Protein AF-A0A9E1MJH9-F1 (afdb_monomer_lite)

Radius of gyration: 20.28 Å; chains: 1; bounding box: 53×37×58 Å

Secondary structure (DSSP, 8-state):
-HHHHHHHTTS-HHHHHHHHHHHTT-GGG--EETTEE---S-HHHHHHHHHHHH-SBSSSSGGG-BHHHHHHHHHBBTTS-B-HHHHHHHHHHHHHHHHT-HHHHHT--TT-SS-HHHHHHHHHHHHHHHHHHHHHH-THHHHHHHHTTT--TT--HHHHHHH--GGGS-HHHHHS-HHHHTTT---BSSTTSSS----------

pLDDT: mean 73.94, std 17.76, range [23.08, 94.81]

Sequence (205 aa):
MFLIKRFVNSGNAEAVQCIREISTYSPKYLGVNIWGYMPAKNAELQEKFMEKLVGKYMGSNPKKGASYAWVLNHIQDSNGLIAPRSFLKCFAISAERMLENESELKNLEADRLLSLSSLQGALIRVSDGRVREISESYPWLETLKQMLNGLHLLTERQEVERRINIDQWTNEQKSASWRTALSNIRFFRVHWYTAIHVEWKGQCS

Foldseek 3Di:
DVVLQCQFPVPDPVSVVLLVVLCVVPVPAPDQDPVGGDDDPDPSSQLSVQCQAENQALDDDCVRPGRSVVLQLQQFWLVSHHDPVLSNQLSVQQLVVVVVPVPCVVPDDPSHNGYSVSSLVSSVVSQVVVLVVVCVVQVCSVVLLVLQAPPAAPDDPVVSVVSPDVVPDDPVNVPPPPVVVVVVDTHGPNVCRRPDDPNPPPPPD

Structure (mmCIF, N/CA/C/O backbone):
data_AF-A0A9E1MJH9-F1
#
_entry.id   AF-A0A9E1MJH9-F1
#
loop_
_atom_site.group_PDB
_atom_site.id
_atom_site.type_symbol
_atom_site.label_atom_id
_atom_site.label_alt_id
_atom_site.label_comp_id
_atom_site.label_asym_id
_atom_site.label_entity_id
_atom_site.label_seq_id
_atom_site.pdbx_PDB_ins_code
_atom_site.Cartn_x
_atom_site.Cartn_y
_atom_site.Cartn_z
_atom_site.occupancy
_atom_site.B_iso_or_equiv
_atom_site.auth_seq_id
_atom_site.auth_comp_id
_atom_site.auth_asym_id
_atom_site.auth_atom_id
_atom_site.pdbx_PDB_model_num
ATOM 1 N N . MET A 1 1 ? -4.345 0.210 -11.806 1.00 64.31 1 MET A N 1
ATOM 2 C CA . MET A 1 1 ? -4.600 1.025 -13.026 1.00 64.31 1 MET A CA 1
ATOM 3 C C . MET A 1 1 ? -3.874 2.382 -13.033 1.00 64.31 1 MET A C 1
ATOM 5 O O . MET A 1 1 ? -3.134 2.638 -13.973 1.00 64.31 1 MET A O 1
ATOM 9 N N . PHE A 1 2 ? -4.029 3.249 -12.017 1.00 79.38 2 PHE A N 1
ATOM 10 C CA . PHE A 1 2 ? -3.447 4.610 -12.035 1.00 79.38 2 PHE A CA 1
ATOM 11 C C . PHE A 1 2 ? -1.913 4.675 -12.010 1.00 79.38 2 PHE A C 1
ATOM 13 O O . PHE A 1 2 ? -1.343 5.529 -12.683 1.00 79.38 2 PHE A O 1
ATOM 20 N N . LEU A 1 3 ? -1.250 3.779 -11.273 1.00 85.94 3 LEU A N 1
ATOM 21 C CA . LEU A 1 3 ? 0.214 3.753 -11.205 1.00 85.94 3 LEU A CA 1
ATOM 22 C C . LEU A 1 3 ? 0.841 3.412 -12.557 1.00 85.94 3 LEU A C 1
ATOM 24 O O . LEU A 1 3 ? 1.673 4.173 -13.023 1.00 85.94 3 LEU A O 1
ATOM 28 N N . ILE A 1 4 ? 0.363 2.362 -13.233 1.00 85.19 4 ILE A N 1
ATOM 29 C CA . ILE A 1 4 ? 0.810 2.002 -14.592 1.00 85.19 4 ILE A CA 1
ATOM 30 C C . ILE A 1 4 ? 0.614 3.179 -15.551 1.00 85.19 4 ILE A C 1
ATOM 32 O O . ILE A 1 4 ? 1.533 3.542 -16.276 1.00 85.19 4 ILE A O 1
ATOM 36 N N . LYS A 1 5 ? -0.559 3.833 -15.514 1.00 83.31 5 LYS A N 1
ATOM 37 C CA . LYS A 1 5 ? -0.816 5.020 -16.342 1.00 83.31 5 LYS A CA 1
ATOM 38 C C . LYS A 1 5 ? 0.227 6.114 -16.092 1.00 83.31 5 LYS A C 1
ATOM 40 O O . LYS A 1 5 ? 0.724 6.690 -17.050 1.00 83.31 5 LYS A O 1
ATOM 45 N N . ARG A 1 6 ? 0.538 6.424 -14.830 1.00 86.25 6 ARG A N 1
ATOM 46 C CA . ARG A 1 6 ? 1.541 7.442 -14.476 1.00 86.25 6 ARG A CA 1
ATOM 47 C C . ARG A 1 6 ? 2.959 7.029 -14.852 1.00 86.25 6 ARG A C 1
ATOM 49 O O . ARG A 1 6 ? 3.716 7.869 -15.311 1.00 86.25 6 ARG A O 1
ATOM 56 N N . PHE A 1 7 ? 3.286 5.755 -14.673 1.00 86.38 7 PHE A N 1
ATOM 57 C CA . PHE A 1 7 ? 4.596 5.198 -14.969 1.00 86.38 7 PHE A CA 1
ATOM 58 C C . PHE A 1 7 ? 4.907 5.292 -16.466 1.00 86.38 7 PHE A C 1
ATOM 60 O O . PHE A 1 7 ? 5.918 5.869 -16.844 1.00 86.38 7 PHE A O 1
ATOM 67 N N . VAL A 1 8 ? 3.989 4.838 -17.326 1.00 83.00 8 VAL A N 1
ATOM 68 C CA . VAL A 1 8 ? 4.174 4.871 -18.789 1.00 83.00 8 VAL A CA 1
ATOM 69 C C . VAL A 1 8 ? 4.109 6.289 -19.352 1.00 83.00 8 VAL A C 1
ATOM 71 O O . VAL A 1 8 ? 4.866 6.630 -20.250 1.00 83.00 8 VAL A O 1
ATOM 74 N N . ASN A 1 9 ? 3.230 7.139 -18.814 1.00 84.38 9 ASN A N 1
ATOM 75 C CA . ASN A 1 9 ? 3.093 8.527 -19.269 1.00 84.38 9 ASN A CA 1
ATOM 76 C C . ASN A 1 9 ? 4.086 9.488 -18.594 1.00 84.38 9 ASN A C 1
ATOM 78 O O . ASN A 1 9 ? 3.880 10.697 -18.631 1.00 84.38 9 ASN A O 1
ATOM 82 N N . SER A 1 10 ? 5.143 8.974 -17.961 1.00 85.38 10 SER A N 1
ATOM 83 C CA . SER A 1 10 ? 6.197 9.792 -17.346 1.00 85.38 10 SER A CA 1
ATOM 84 C C . SER A 1 10 ? 7.130 10.454 -18.368 1.00 85.38 10 SER A C 1
ATOM 86 O O . SER A 1 10 ? 7.932 11.301 -17.993 1.00 85.38 10 SER A O 1
ATOM 88 N N . GLY A 1 11 ? 7.046 10.063 -19.645 1.00 80.44 11 GLY A N 1
ATOM 89 C CA . GLY A 1 11 ? 7.992 10.470 -20.688 1.00 80.44 11 GLY A CA 1
ATOM 90 C C . GLY A 1 11 ? 9.300 9.670 -20.678 1.00 80.44 11 GLY A C 1
ATOM 91 O O . GLY A 1 11 ? 10.160 9.908 -21.518 1.00 80.44 11 GLY A O 1
ATOM 92 N N . ASN A 1 12 ? 9.450 8.710 -19.761 1.00 85.06 12 ASN A N 1
ATOM 93 C CA . ASN A 1 12 ? 10.607 7.827 -19.684 1.00 85.06 12 ASN A CA 1
ATOM 94 C C . ASN A 1 12 ? 10.441 6.620 -20.635 1.00 85.06 12 ASN A C 1
ATOM 96 O O . ASN A 1 12 ? 9.438 5.900 -20.578 1.00 85.06 12 ASN A O 1
ATOM 100 N N . ALA A 1 13 ? 11.418 6.402 -21.520 1.00 81.69 13 ALA A N 1
ATOM 101 C CA . ALA A 1 13 ? 11.358 5.354 -22.540 1.00 81.69 13 ALA A CA 1
ATOM 102 C C . ALA A 1 13 ? 11.478 3.944 -21.933 1.00 81.69 13 ALA A C 1
ATOM 104 O O . ALA A 1 13 ? 10.799 3.015 -22.377 1.00 81.69 13 ALA A O 1
ATOM 105 N N . GLU A 1 14 ? 12.273 3.794 -20.875 1.00 84.38 14 GLU A N 1
ATOM 106 C CA . GLU A 1 14 ? 12.467 2.542 -20.144 1.00 84.38 14 GLU A CA 1
ATOM 107 C C . GLU A 1 14 ? 11.175 2.098 -19.441 1.00 84.38 14 GLU A C 1
ATOM 109 O O . GLU A 1 14 ? 10.852 0.911 -19.403 1.00 84.38 14 GLU A O 1
ATOM 114 N N . ALA A 1 15 ? 10.368 3.043 -18.958 1.00 82.69 15 ALA A N 1
ATOM 115 C CA . ALA A 1 15 ? 9.070 2.777 -18.351 1.00 82.69 15 ALA A CA 1
ATOM 116 C C . ALA A 1 15 ? 8.070 2.216 -19.373 1.00 82.69 15 ALA A C 1
ATOM 118 O O . ALA A 1 15 ? 7.314 1.287 -19.070 1.00 82.69 15 ALA A O 1
ATOM 119 N N . VAL A 1 16 ? 8.088 2.746 -20.602 1.00 80.06 16 VAL A N 1
ATOM 120 C CA . VAL A 1 16 ? 7.304 2.207 -21.722 1.00 80.06 16 VAL A CA 1
ATOM 121 C C . VAL A 1 16 ? 7.791 0.801 -22.075 1.00 80.06 16 VAL A C 1
ATOM 123 O O . VAL A 1 16 ? 6.967 -0.096 -22.254 1.00 80.06 16 VAL A O 1
ATOM 126 N N . GLN A 1 17 ? 9.107 0.595 -22.145 1.00 80.44 17 GLN A N 1
ATOM 127 C CA . GLN A 1 17 ? 9.707 -0.697 -22.474 1.00 80.44 17 GLN A CA 1
ATOM 128 C C . GLN A 1 17 ? 9.382 -1.775 -21.428 1.00 80.44 17 GLN A C 1
ATOM 130 O O . GLN A 1 17 ? 8.955 -2.867 -21.794 1.00 80.44 17 GLN A O 1
ATOM 135 N N . CYS A 1 18 ? 9.454 -1.444 -20.139 1.00 80.81 18 CYS A N 1
ATOM 136 C CA . CYS A 1 18 ? 9.065 -2.334 -19.044 1.00 80.81 18 CYS A CA 1
ATOM 137 C C . CYS A 1 18 ? 7.615 -2.830 -19.199 1.00 80.81 18 CYS A C 1
ATOM 139 O O . CYS A 1 18 ? 7.335 -4.026 -19.099 1.00 80.81 18 CYS A O 1
ATOM 141 N N . ILE A 1 19 ? 6.677 -1.932 -19.531 1.00 79.00 19 ILE A N 1
ATOM 142 C CA . ILE A 1 19 ? 5.289 -2.334 -19.797 1.00 79.00 19 ILE A CA 1
ATOM 143 C C . ILE A 1 19 ? 5.156 -3.121 -21.100 1.00 79.00 19 ILE A C 1
ATOM 145 O O . ILE A 1 19 ? 4.345 -4.046 -21.150 1.00 79.00 19 ILE A O 1
ATOM 149 N N . ARG A 1 20 ? 5.936 -2.817 -22.145 1.00 77.44 20 ARG A N 1
ATOM 150 C CA . ARG A 1 20 ? 5.960 -3.626 -23.376 1.00 77.44 20 ARG A CA 1
ATOM 151 C C . ARG A 1 20 ? 6.354 -5.065 -23.073 1.00 77.44 20 ARG A C 1
ATOM 153 O O . ARG A 1 20 ? 5.600 -5.956 -23.435 1.00 77.44 20 ARG A O 1
ATOM 160 N N . GLU A 1 21 ? 7.423 -5.280 -22.316 1.00 78.88 21 GLU A N 1
ATOM 161 C CA . GLU A 1 21 ? 7.879 -6.614 -21.910 1.00 78.88 21 GLU A CA 1
ATOM 162 C C . GLU A 1 21 ? 6.806 -7.387 -21.137 1.00 78.88 21 GLU A C 1
ATOM 164 O O . GLU A 1 21 ? 6.539 -8.551 -21.444 1.00 78.88 21 GLU A O 1
ATOM 169 N N . ILE A 1 22 ? 6.120 -6.727 -20.198 1.00 77.00 22 ILE A N 1
ATOM 170 C CA . ILE A 1 22 ? 4.994 -7.326 -19.468 1.00 77.00 22 ILE A CA 1
ATOM 171 C C . ILE A 1 22 ? 3.797 -7.595 -20.402 1.00 77.00 22 ILE A C 1
ATOM 173 O O . ILE A 1 22 ? 3.120 -8.613 -20.277 1.00 77.00 22 ILE A O 1
ATOM 177 N N . SER A 1 23 ? 3.514 -6.693 -21.343 1.00 67.38 23 SER A N 1
ATOM 178 C CA . SER A 1 23 ? 2.364 -6.782 -22.254 1.00 67.38 23 SER A CA 1
ATOM 179 C C . SER A 1 23 ? 2.578 -7.697 -23.459 1.00 67.38 23 SER A C 1
ATOM 181 O O . SER A 1 23 ? 1.596 -8.042 -24.113 1.00 67.38 23 SER A O 1
ATOM 183 N N . THR A 1 24 ? 3.798 -8.187 -23.710 1.00 61.94 24 THR A N 1
ATOM 184 C CA . THR A 1 24 ? 4.060 -9.282 -24.667 1.00 61.94 24 THR A CA 1
ATOM 185 C C . THR A 1 24 ? 3.215 -10.526 -24.355 1.00 61.94 24 THR A C 1
ATOM 187 O O . THR A 1 24 ? 2.866 -11.281 -25.256 1.00 61.94 24 THR A O 1
ATOM 190 N N . TYR A 1 25 ? 2.803 -10.693 -23.093 1.00 51.38 25 TYR A N 1
ATOM 191 C CA . TYR A 1 25 ? 1.892 -11.743 -22.629 1.00 51.38 25 TYR A CA 1
ATOM 192 C C . TYR A 1 25 ? 0.393 -11.419 -22.849 1.00 51.38 25 TYR A C 1
ATOM 194 O O . TYR A 1 25 ? -0.457 -12.287 -22.677 1.00 51.38 25 TYR A O 1
ATOM 202 N N . SER A 1 26 ? 0.036 -10.188 -23.244 1.00 48.88 26 SER A N 1
ATOM 203 C CA . SER A 1 26 ? -1.348 -9.744 -23.490 1.00 48.88 26 SER A CA 1
ATOM 204 C C . SER A 1 26 ? -1.419 -8.627 -24.561 1.00 48.88 26 SER A C 1
ATOM 206 O O . SER A 1 26 ? -1.605 -7.449 -24.237 1.00 48.88 26 SER A O 1
ATOM 208 N N . PRO A 1 27 ? -1.309 -8.966 -25.862 1.00 49.16 27 PRO A N 1
ATOM 209 C CA . PRO A 1 27 ? -1.148 -8.010 -26.973 1.00 49.16 27 PRO A CA 1
ATOM 210 C C . PRO A 1 27 ? -2.354 -7.090 -27.264 1.00 49.16 27 PRO A C 1
ATOM 212 O O . PRO A 1 27 ? -2.304 -6.275 -28.182 1.00 49.16 27 PRO A O 1
ATOM 215 N N . LYS A 1 28 ? -3.446 -7.164 -26.493 1.00 51.72 28 LYS A N 1
ATOM 216 C CA . LYS A 1 28 ? -4.703 -6.434 -26.762 1.00 51.72 28 LYS A CA 1
ATOM 217 C C . LYS A 1 28 ? -4.704 -4.944 -26.377 1.00 51.72 28 LYS A C 1
ATOM 219 O O . LYS A 1 28 ? -5.727 -4.292 -26.561 1.00 51.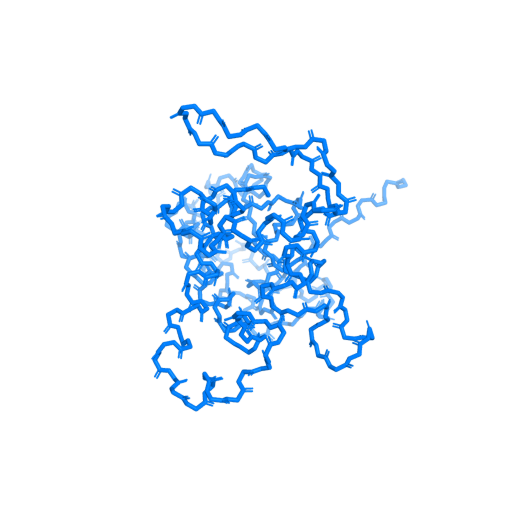72 28 LYS A O 1
ATOM 224 N N . TYR A 1 29 ? -3.617 -4.386 -25.834 1.00 53.78 29 TYR A N 1
ATOM 225 C CA . TYR A 1 29 ? -3.695 -3.109 -25.096 1.00 53.78 29 TYR A CA 1
ATOM 226 C C . TYR A 1 29 ? -2.602 -2.079 -25.419 1.00 53.78 29 TYR A C 1
ATOM 228 O O . TYR A 1 29 ? -2.302 -1.207 -24.605 1.00 53.78 29 TYR A O 1
ATOM 236 N N . LEU A 1 30 ? -2.026 -2.146 -26.618 1.00 54.50 30 LEU A N 1
ATOM 237 C CA . LEU A 1 30 ? -0.972 -1.245 -27.095 1.00 54.50 30 LEU A CA 1
ATOM 238 C C . LEU A 1 30 ? -1.525 -0.180 -28.057 1.00 54.50 30 LEU A C 1
ATOM 240 O O . LEU A 1 30 ? -1.122 -0.076 -29.207 1.00 54.50 30 LEU A O 1
ATOM 244 N N . GLY A 1 31 ? -2.468 0.628 -27.572 1.00 55.88 31 GLY A N 1
ATOM 245 C CA . GLY A 1 31 ? -2.882 1.860 -28.244 1.00 55.88 31 GLY A CA 1
ATOM 246 C C . GLY A 1 31 ? -2.236 3.060 -27.566 1.00 55.88 31 GLY A C 1
ATOM 247 O O . GLY A 1 31 ? -2.842 3.649 -26.675 1.00 55.88 31 GLY A O 1
ATOM 248 N N . VAL A 1 32 ? -1.002 3.409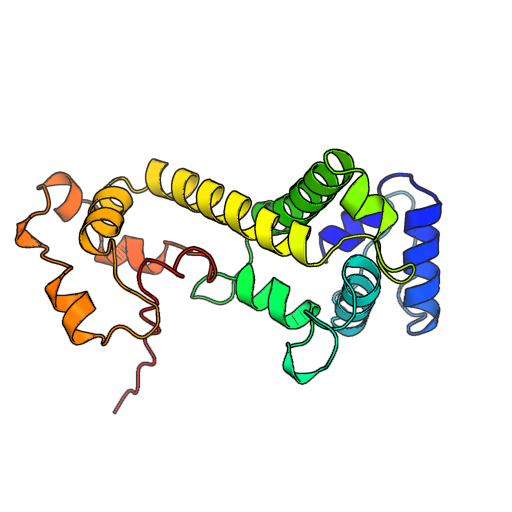 -27.939 1.00 58.88 32 VAL A N 1
ATOM 249 C CA . VAL A 1 32 ? -0.459 4.734 -27.607 1.00 58.88 32 VAL A CA 1
ATOM 250 C C . VAL A 1 32 ? -1.128 5.705 -28.570 1.00 58.88 32 VAL A C 1
ATOM 252 O O . VAL A 1 32 ? -0.871 5.652 -29.770 1.00 58.88 32 VAL A O 1
ATOM 255 N N . ASN A 1 33 ? -2.044 6.532 -28.074 1.00 64.31 33 ASN A N 1
ATOM 256 C CA . ASN A 1 33 ? -2.606 7.619 -28.871 1.00 64.31 33 ASN A CA 1
ATOM 257 C C . ASN A 1 33 ? -1.858 8.925 -28.557 1.00 64.31 33 ASN A C 1
ATOM 259 O O . ASN A 1 33 ? -0.967 8.952 -27.707 1.00 64.31 33 ASN A O 1
ATOM 263 N N . ILE A 1 34 ? -2.232 10.020 -29.221 1.00 67.25 34 ILE A N 1
ATOM 264 C CA . ILE A 1 34 ? -1.621 11.344 -29.001 1.00 67.25 34 ILE A CA 1
ATOM 265 C C . ILE A 1 34 ? -1.724 11.841 -27.543 1.00 67.25 34 ILE A C 1
ATOM 267 O O . ILE A 1 34 ? -0.986 12.733 -27.146 1.00 67.25 34 ILE A O 1
ATOM 271 N N . TRP A 1 35 ? -2.618 11.256 -26.737 1.00 67.38 35 TRP A N 1
ATOM 272 C CA . TRP A 1 35 ? -2.842 11.571 -25.323 1.00 67.38 35 TRP A CA 1
ATOM 273 C C . TRP A 1 35 ? -2.119 10.610 -24.362 1.00 67.38 35 TRP A C 1
ATOM 275 O O . TRP A 1 35 ? -2.284 10.716 -23.143 1.00 67.38 35 TRP A O 1
ATOM 285 N N . GLY A 1 36 ? -1.326 9.674 -24.892 1.00 68.81 36 GLY A N 1
ATOM 286 C CA . GLY A 1 36 ? -0.518 8.724 -24.133 1.00 68.81 36 GLY A CA 1
ATOM 287 C C . GLY A 1 36 ? -1.132 7.327 -23.997 1.00 68.81 36 GLY A C 1
ATOM 288 O O . GLY A 1 36 ? -2.014 6.906 -24.746 1.00 68.81 36 GLY A O 1
ATOM 289 N N . TYR A 1 37 ? -0.620 6.570 -23.029 1.00 72.94 37 TYR A N 1
ATOM 290 C CA . TYR A 1 37 ? -1.023 5.198 -22.740 1.00 72.94 37 TYR A CA 1
ATOM 291 C C . TYR A 1 37 ? -2.249 5.144 -21.820 1.00 72.94 37 TYR A C 1
ATOM 293 O O . TYR A 1 37 ? -2.253 5.713 -20.717 1.00 72.94 37 TYR A O 1
ATOM 301 N N . MET A 1 38 ? -3.273 4.397 -22.240 1.00 71.12 38 MET A N 1
ATOM 302 C CA . MET A 1 38 ? -4.435 4.058 -21.418 1.00 71.12 38 MET A CA 1
ATOM 303 C C . MET A 1 38 ? -4.407 2.571 -21.032 1.00 71.12 38 MET A C 1
ATOM 305 O O . MET A 1 38 ? -4.714 1.725 -21.870 1.00 71.12 38 MET A O 1
ATOM 309 N N . PRO A 1 39 ? -4.083 2.223 -19.771 1.00 66.69 39 PRO A N 1
ATOM 310 C CA . PRO A 1 39 ? -4.148 0.834 -19.332 1.00 66.69 39 PRO A CA 1
ATOM 311 C C . PRO A 1 39 ? -5.600 0.354 -19.300 1.00 66.69 39 PRO A C 1
ATOM 313 O O . PRO A 1 39 ? -6.455 0.992 -18.679 1.00 66.69 39 PRO A O 1
ATOM 316 N N . ALA A 1 40 ? -5.867 -0.809 -19.891 1.00 66.00 40 ALA A N 1
ATOM 317 C CA . ALA A 1 40 ? -7.121 -1.517 -19.666 1.00 66.00 40 ALA A CA 1
ATOM 318 C C . ALA A 1 40 ? -7.238 -1.987 -18.206 1.00 66.00 40 ALA A C 1
ATOM 320 O O . ALA A 1 40 ? -6.240 -2.200 -17.506 1.00 66.00 40 ALA A O 1
ATOM 321 N N . LYS A 1 41 ? -8.475 -2.189 -17.738 1.00 70.69 41 LYS A N 1
ATOM 322 C CA . LYS A 1 41 ? -8.748 -2.856 -16.457 1.00 70.69 41 LYS A CA 1
ATOM 323 C C . LYS A 1 41 ? -8.431 -4.350 -16.582 1.00 70.69 41 LYS A C 1
ATOM 325 O O . LYS A 1 41 ? -9.325 -5.166 -16.752 1.00 70.69 41 LYS A O 1
ATOM 330 N N . ASN A 1 42 ? -7.149 -4.690 -16.509 1.00 77.44 42 ASN A N 1
ATOM 331 C CA . ASN A 1 42 ? -6.659 -6.062 -16.512 1.00 77.44 42 ASN A CA 1
ATOM 332 C C . ASN A 1 42 ? -5.919 -6.331 -15.191 1.00 77.44 42 ASN A C 1
ATOM 334 O O . ASN A 1 42 ? -4.979 -5.606 -14.860 1.00 77.44 42 ASN A O 1
ATOM 338 N N . ALA A 1 43 ? -6.383 -7.317 -14.421 1.00 81.62 43 ALA A N 1
ATOM 339 C CA . ALA A 1 43 ? -5.784 -7.695 -13.142 1.00 81.62 43 ALA A CA 1
ATOM 340 C C . ALA A 1 43 ? -4.422 -8.382 -13.326 1.00 81.62 43 ALA A C 1
ATOM 342 O O . ALA A 1 43 ? -3.481 -8.041 -12.620 1.00 81.62 43 ALA A O 1
ATOM 343 N N . GLU A 1 44 ? -4.282 -9.244 -14.334 1.00 83.75 44 GLU A N 1
ATOM 344 C CA . GLU A 1 44 ? -3.035 -9.952 -14.643 1.00 83.75 44 GLU A CA 1
ATOM 345 C C . GLU A 1 44 ? -1.907 -8.974 -14.994 1.00 83.75 44 GLU A C 1
ATOM 347 O O . GLU A 1 44 ? -0.812 -9.051 -14.443 1.00 83.75 44 GLU A O 1
ATOM 352 N N . LEU A 1 45 ? -2.195 -7.971 -15.834 1.00 82.50 45 LEU A N 1
ATOM 353 C CA . LEU A 1 45 ? -1.236 -6.905 -16.152 1.00 82.50 45 LEU A CA 1
ATOM 354 C C . LEU A 1 45 ? -0.800 -6.141 -14.892 1.00 82.50 45 LEU A C 1
ATOM 356 O O . LEU A 1 45 ? 0.362 -5.763 -14.760 1.00 82.50 45 LEU A O 1
ATOM 360 N N . GLN A 1 46 ? -1.732 -5.887 -13.971 1.00 86.06 46 GLN A N 1
ATOM 361 C CA . GLN A 1 46 ? -1.437 -5.178 -12.726 1.00 86.06 46 GLN A CA 1
ATOM 362 C C . GLN A 1 46 ? -0.598 -6.015 -11.771 1.00 86.06 46 GLN A C 1
ATOM 364 O O . GLN A 1 46 ? 0.314 -5.474 -11.150 1.00 86.06 46 GLN A O 1
ATOM 369 N N . GLU A 1 47 ? -0.892 -7.306 -11.676 1.00 88.75 47 GLU A N 1
ATOM 370 C CA . GLU A 1 47 ? -0.123 -8.250 -10.882 1.00 88.75 47 GLU A CA 1
ATOM 371 C C . GLU A 1 47 ? 1.297 -8.369 -11.431 1.00 88.75 47 GLU A C 1
ATOM 373 O O . GLU A 1 47 ? 2.239 -8.110 -10.691 1.00 88.75 47 GLU A O 1
ATOM 378 N N . LYS A 1 48 ? 1.466 -8.608 -12.738 1.00 88.31 48 LYS A N 1
ATOM 379 C CA . LYS A 1 48 ? 2.787 -8.685 -13.383 1.00 88.31 48 LYS A CA 1
ATOM 380 C C . LYS A 1 48 ? 3.595 -7.403 -13.277 1.00 88.31 48 LYS A C 1
ATOM 382 O O . LYS A 1 48 ? 4.797 -7.451 -13.026 1.00 88.31 48 LYS A O 1
ATOM 387 N N . PHE A 1 49 ? 2.942 -6.255 -13.422 1.00 88.81 49 PHE A N 1
ATOM 388 C CA . PHE A 1 49 ? 3.591 -4.978 -13.158 1.00 88.81 49 PHE A CA 1
ATOM 389 C C . PHE A 1 49 ? 4.071 -4.880 -11.709 1.00 88.81 49 PHE A C 1
ATOM 391 O O . PHE A 1 49 ? 5.185 -4.428 -11.465 1.00 88.81 49 PHE A O 1
ATOM 398 N N . MET A 1 50 ? 3.267 -5.337 -10.748 1.00 89.88 50 MET A N 1
ATOM 399 C CA . MET A 1 50 ? 3.659 -5.327 -9.344 1.00 89.88 50 MET A CA 1
ATOM 400 C C . MET A 1 50 ? 4.788 -6.323 -9.050 1.00 89.88 50 MET A C 1
ATOM 402 O O . MET A 1 50 ? 5.708 -5.974 -8.318 1.00 89.88 50 MET A O 1
ATOM 406 N N . GLU A 1 51 ? 4.785 -7.506 -9.676 1.00 90.69 51 GLU A N 1
ATOM 407 C CA . GLU A 1 51 ? 5.895 -8.467 -9.598 1.00 90.69 51 GLU A CA 1
ATOM 408 C C . GLU A 1 51 ? 7.212 -7.825 -10.061 1.00 90.69 51 GLU A C 1
ATOM 410 O O . GLU A 1 51 ? 8.221 -7.957 -9.378 1.00 90.69 51 GLU A O 1
ATOM 415 N N . LYS A 1 52 ? 7.202 -7.075 -11.171 1.00 89.12 52 LYS A N 1
ATOM 416 C CA . LYS A 1 52 ? 8.381 -6.339 -11.663 1.00 89.12 52 LYS A CA 1
ATOM 417 C C . LYS A 1 52 ? 8.766 -5.145 -10.795 1.00 89.12 52 LYS A C 1
ATOM 419 O O . LYS A 1 52 ? 9.926 -4.751 -10.765 1.00 89.12 52 LYS A O 1
ATOM 424 N N . LEU A 1 53 ? 7.803 -4.534 -10.114 1.00 91.00 53 LEU A N 1
ATOM 425 C CA . LEU A 1 53 ? 8.064 -3.351 -9.306 1.00 91.00 53 LEU A CA 1
ATOM 426 C C . LEU A 1 53 ? 8.694 -3.716 -7.959 1.00 91.00 53 LEU A C 1
ATOM 428 O O . LEU A 1 53 ? 9.648 -3.064 -7.557 1.00 91.00 53 LEU A O 1
ATOM 432 N N . VAL A 1 54 ? 8.171 -4.735 -7.270 1.00 91.31 54 VAL A N 1
ATOM 433 C CA . VAL A 1 54 ? 8.521 -5.040 -5.865 1.00 91.31 54 VAL A CA 1
ATOM 434 C C . VAL A 1 54 ? 8.901 -6.508 -5.621 1.00 91.31 54 VAL A C 1
ATOM 436 O O . VAL A 1 54 ? 9.247 -6.883 -4.500 1.00 91.31 54 VAL A O 1
ATOM 439 N N . GLY A 1 55 ? 8.854 -7.353 -6.652 1.00 91.50 55 GLY A N 1
ATOM 440 C CA . GLY A 1 55 ? 9.010 -8.803 -6.552 1.00 91.50 55 GLY A CA 1
ATOM 441 C C . GLY A 1 55 ? 7.676 -9.533 -6.386 1.00 91.50 55 GLY A C 1
ATOM 442 O O . GLY A 1 55 ? 6.655 -8.950 -6.016 1.00 91.50 55 GLY A O 1
ATOM 443 N N . LYS A 1 56 ? 7.671 -10.844 -6.654 1.00 91.12 56 LYS A N 1
ATOM 444 C CA . LYS A 1 56 ? 6.447 -11.666 -6.673 1.00 91.12 56 LYS A CA 1
ATOM 445 C C . LYS A 1 56 ? 5.821 -11.902 -5.299 1.00 91.12 56 LYS A C 1
ATOM 447 O O . LYS A 1 56 ? 4.596 -11.937 -5.165 1.00 91.12 56 LYS A O 1
ATOM 452 N N . TYR A 1 57 ? 6.657 -12.068 -4.286 1.00 91.75 57 TYR A N 1
ATOM 453 C CA . TYR A 1 57 ? 6.232 -12.370 -2.925 1.00 91.75 57 TYR A CA 1
ATOM 454 C C . TYR A 1 57 ? 6.828 -11.359 -1.953 1.00 91.75 57 TYR A C 1
ATOM 456 O O . TYR A 1 57 ? 7.906 -10.823 -2.201 1.00 91.75 57 TYR A O 1
ATOM 464 N N . MET A 1 58 ? 6.178 -11.167 -0.804 1.00 87.31 58 MET A N 1
ATOM 465 C CA . MET A 1 58 ? 6.665 -10.308 0.288 1.00 87.31 58 MET A CA 1
ATOM 466 C C . MET A 1 58 ? 7.826 -10.942 1.082 1.00 87.31 58 MET A C 1
ATOM 468 O O . MET A 1 58 ? 7.955 -10.764 2.292 1.00 87.31 58 MET A O 1
ATOM 472 N N . GLY A 1 59 ? 8.654 -11.737 0.411 1.00 84.56 59 GLY A N 1
ATOM 473 C CA . GLY A 1 59 ? 9.797 -12.451 0.957 1.00 84.56 59 GLY A CA 1
ATOM 474 C C . GLY A 1 59 ? 10.216 -13.583 0.024 1.00 84.56 59 GLY A C 1
ATOM 475 O O . GLY A 1 59 ? 9.772 -13.668 -1.116 1.00 84.56 59 GLY A O 1
ATOM 476 N N . SER A 1 60 ? 11.040 -14.498 0.522 1.00 82.75 60 SER A N 1
ATOM 477 C CA . SER A 1 60 ? 11.694 -15.509 -0.318 1.00 82.75 60 SER A CA 1
ATOM 478 C C . SER A 1 60 ? 10.770 -16.607 -0.864 1.00 82.75 60 SER A C 1
ATOM 480 O O . SER A 1 60 ? 11.224 -17.445 -1.636 1.00 82.75 60 SER A O 1
ATOM 482 N N . ASN A 1 61 ? 9.502 -16.691 -0.433 1.00 84.75 61 ASN A N 1
ATOM 483 C CA . ASN A 1 61 ? 8.619 -17.792 -0.827 1.00 84.75 61 ASN A CA 1
ATOM 484 C C . ASN A 1 61 ? 7.122 -17.412 -0.866 1.00 84.75 61 ASN A C 1
ATOM 486 O O . ASN A 1 61 ? 6.714 -16.427 -0.242 1.00 84.75 61 ASN A O 1
ATOM 490 N N . PRO A 1 62 ? 6.273 -18.236 -1.520 1.00 85.50 62 PRO A N 1
ATOM 491 C CA . PRO A 1 62 ? 4.837 -17.975 -1.639 1.00 85.50 62 PRO A CA 1
ATOM 492 C C . PRO A 1 62 ? 4.082 -17.887 -0.308 1.00 85.50 62 PRO A C 1
ATOM 494 O O . PRO A 1 62 ? 3.055 -17.216 -0.231 1.00 85.50 62 PRO A O 1
ATOM 497 N N . LYS A 1 63 ? 4.589 -18.520 0.761 1.00 85.38 63 LYS A N 1
ATOM 498 C CA . LYS A 1 63 ? 3.951 -18.498 2.090 1.00 85.38 63 LYS A CA 1
ATOM 499 C C . LYS A 1 63 ? 3.989 -17.108 2.732 1.00 85.38 63 LYS A C 1
ATOM 501 O O . LYS A 1 63 ? 3.241 -16.860 3.670 1.00 85.38 63 LYS A O 1
ATOM 506 N N . 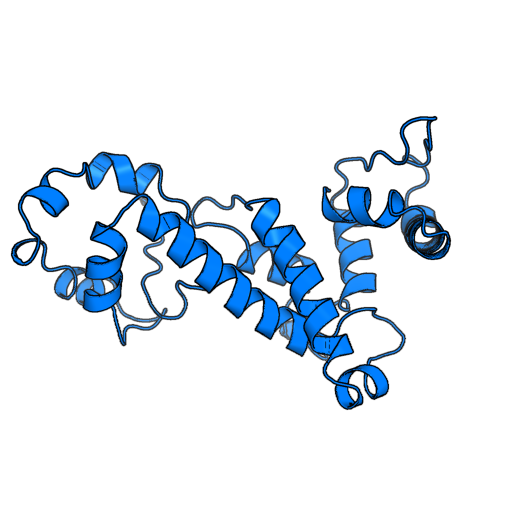LYS A 1 64 ? 4.841 -16.201 2.239 1.00 81.88 64 LYS A N 1
ATOM 507 C CA . LYS A 1 64 ? 4.895 -14.797 2.677 1.00 81.88 64 LYS A CA 1
ATOM 508 C C . LYS A 1 64 ? 3.816 -13.917 2.032 1.00 81.88 64 LYS A C 1
ATOM 510 O O . LYS A 1 64 ? 3.673 -12.765 2.423 1.00 81.88 64 LYS A O 1
ATOM 515 N N . GLY A 1 65 ? 3.030 -14.466 1.104 1.00 86.31 65 GLY A N 1
ATOM 516 C CA . GLY A 1 65 ? 1.959 -13.760 0.408 1.00 86.31 65 GLY A CA 1
ATOM 517 C C . GLY A 1 65 ? 2.436 -13.092 -0.879 1.00 86.31 65 GLY A C 1
ATOM 518 O O . GLY A 1 65 ? 3.565 -12.606 -0.970 1.00 86.31 65 GLY A O 1
ATOM 519 N N . ALA A 1 66 ? 1.565 -13.087 -1.889 1.00 90.50 66 ALA A N 1
ATOM 520 C CA . ALA A 1 66 ? 1.813 -12.412 -3.159 1.00 90.50 66 ALA A CA 1
ATOM 521 C C . ALA A 1 66 ? 1.848 -10.893 -2.957 1.00 90.50 66 ALA A C 1
ATOM 523 O O . ALA A 1 66 ? 0.938 -10.335 -2.339 1.00 90.50 66 ALA A O 1
ATOM 524 N N . SER A 1 67 ? 2.863 -10.223 -3.501 1.00 90.00 67 SER A N 1
ATOM 525 C CA . SER A 1 67 ? 3.076 -8.786 -3.287 1.00 90.00 67 SER A CA 1
ATOM 526 C C . SER A 1 67 ? 1.899 -7.951 -3.777 1.00 90.00 67 SER A C 1
ATOM 528 O O . SER A 1 67 ? 1.480 -7.022 -3.095 1.00 90.00 67 SER A O 1
ATOM 530 N N . TYR A 1 68 ? 1.303 -8.317 -4.917 1.00 89.69 68 TYR A N 1
ATOM 531 C CA . TYR A 1 68 ? 0.118 -7.637 -5.443 1.00 89.69 68 TYR A CA 1
ATOM 532 C C . TYR A 1 68 ? -1.043 -7.656 -4.442 1.00 89.69 68 TYR A C 1
ATOM 534 O O . TYR A 1 68 ? -1.533 -6.601 -4.038 1.00 89.69 68 TYR A O 1
ATOM 542 N N . ALA A 1 69 ? -1.433 -8.846 -3.981 1.00 88.62 69 ALA A N 1
ATOM 543 C CA . ALA A 1 69 ? -2.499 -8.995 -2.997 1.00 88.62 69 ALA A CA 1
ATOM 544 C C . ALA A 1 69 ? -2.134 -8.336 -1.661 1.00 88.62 69 ALA A C 1
ATOM 546 O O . ALA A 1 69 ? -2.985 -7.701 -1.044 1.00 88.62 69 ALA A O 1
ATOM 547 N N . TRP A 1 70 ? -0.879 -8.454 -1.218 1.00 88.56 70 TRP A N 1
ATOM 548 C CA . TRP A 1 70 ? -0.412 -7.829 0.014 1.00 88.56 70 TRP A CA 1
ATOM 549 C C . TRP A 1 70 ? -0.588 -6.313 -0.049 1.00 88.56 70 TRP A C 1
ATOM 551 O O . TRP A 1 70 ? -1.321 -5.780 0.777 1.00 88.56 70 TRP A O 1
ATOM 561 N N . VAL A 1 71 ? -0.040 -5.636 -1.064 1.00 86.06 71 VAL A N 1
ATOM 562 C CA . VAL A 1 71 ? -0.124 -4.172 -1.200 1.00 86.06 71 VAL A CA 1
ATOM 563 C C . VAL A 1 71 ? -1.576 -3.699 -1.227 1.00 86.06 71 VAL A C 1
ATOM 565 O O . VAL A 1 71 ? -1.921 -2.750 -0.526 1.00 86.06 71 VAL A O 1
ATOM 568 N N . LEU A 1 72 ? -2.445 -4.360 -1.997 1.00 86.12 72 LEU A N 1
ATOM 569 C CA . LEU A 1 72 ? -3.860 -3.987 -2.059 1.00 86.12 72 LEU A CA 1
ATOM 570 C C . LEU A 1 72 ? -4.556 -4.179 -0.714 1.00 86.12 72 LEU A C 1
ATOM 572 O O . LEU A 1 72 ? -5.206 -3.258 -0.235 1.00 86.12 72 LEU A O 1
ATOM 576 N N . ASN A 1 73 ? -4.355 -5.329 -0.066 1.00 84.62 73 ASN A N 1
ATOM 577 C CA . ASN A 1 73 ? -4.921 -5.601 1.253 1.00 84.62 73 ASN A CA 1
ATOM 578 C C . ASN A 1 73 ? -4.452 -4.599 2.303 1.00 84.62 73 ASN A C 1
ATOM 580 O O . ASN A 1 73 ? -5.160 -4.360 3.270 1.00 84.62 73 ASN A O 1
ATOM 584 N N . HIS A 1 74 ? -3.268 -4.035 2.113 1.00 80.50 74 HIS A N 1
ATOM 585 C CA . HIS A 1 74 ? -2.628 -3.141 3.054 1.00 80.50 74 HIS A CA 1
ATOM 586 C C . HIS A 1 74 ? -3.010 -1.661 2.799 1.00 80.50 74 HIS A C 1
ATOM 588 O O . HIS A 1 74 ? -3.114 -0.844 3.713 1.00 80.50 74 HIS A O 1
ATOM 594 N N . ILE A 1 75 ? -3.315 -1.300 1.555 1.00 80.50 75 ILE A N 1
ATOM 595 C CA . ILE A 1 75 ? -3.742 0.056 1.179 1.00 80.50 75 ILE A CA 1
ATOM 596 C C . ILE A 1 75 ? -5.270 0.147 1.021 1.00 80.50 75 ILE A C 1
ATOM 598 O O . ILE A 1 75 ? -5.806 1.222 0.806 1.00 80.50 75 ILE A O 1
ATOM 602 N N . GLN A 1 76 ? -6.044 -0.923 1.104 1.00 81.12 76 GLN A N 1
ATOM 603 C CA . GLN A 1 76 ? -7.500 -0.772 1.070 1.00 81.12 76 GLN A CA 1
ATOM 604 C C . GLN A 1 76 ? -8.048 -0.329 2.421 1.00 81.12 76 GLN A C 1
ATOM 606 O O . GLN A 1 76 ? -7.436 -0.579 3.463 1.00 81.12 76 GLN A O 1
ATOM 611 N N . ASP A 1 77 ? -9.201 0.325 2.392 1.00 76.12 77 ASP A N 1
ATOM 612 C CA . ASP A 1 77 ? -9.954 0.624 3.589 1.00 76.12 77 ASP A CA 1
ATOM 613 C C . ASP A 1 77 ? -10.790 -0.571 4.085 1.00 76.12 77 ASP A C 1
ATOM 615 O O . ASP A 1 77 ? -10.796 -1.640 3.469 1.00 76.12 77 ASP A O 1
ATOM 619 N N . SER A 1 78 ? -11.509 -0.404 5.197 1.00 71.25 78 SER A N 1
ATOM 620 C CA . SER A 1 78 ? -12.431 -1.416 5.738 1.00 71.25 78 SER A CA 1
ATOM 621 C C . SER A 1 78 ? -13.546 -1.836 4.768 1.00 71.25 78 SER A C 1
ATOM 623 O O . SER A 1 78 ? -14.102 -2.919 4.923 1.00 71.25 78 SER A O 1
ATOM 625 N N . ASN A 1 79 ? -13.844 -1.026 3.747 1.00 70.38 79 ASN A N 1
ATOM 626 C CA . ASN A 1 79 ? -14.801 -1.331 2.683 1.00 70.38 79 ASN A CA 1
ATOM 627 C C . ASN A 1 79 ? -14.120 -1.897 1.421 1.00 70.38 79 ASN A C 1
ATOM 629 O O . ASN A 1 79 ? -14.767 -2.047 0.383 1.00 70.38 79 ASN A O 1
ATOM 633 N N . GLY A 1 80 ? -12.815 -2.181 1.471 1.00 75.50 80 GLY A N 1
ATOM 634 C CA . GLY A 1 80 ? -12.043 -2.664 0.326 1.00 75.50 80 GLY A CA 1
ATOM 635 C C . GLY A 1 80 ? -11.732 -1.586 -0.720 1.00 75.50 80 GLY A C 1
ATOM 636 O O . GLY A 1 80 ? -11.311 -1.911 -1.831 1.00 75.50 80 GLY A O 1
ATOM 637 N N . LEU A 1 81 ? -11.927 -0.300 -0.409 1.00 78.62 81 LEU A N 1
ATOM 638 C CA . LEU A 1 81 ? -11.649 0.798 -1.332 1.00 78.62 81 LEU A CA 1
ATOM 639 C C . LEU A 1 81 ? -10.240 1.347 -1.132 1.00 78.62 81 LEU A C 1
ATOM 641 O O . LEU A 1 81 ? -9.766 1.546 -0.021 1.00 78.62 81 LEU A O 1
ATOM 645 N N . ILE A 1 82 ? -9.574 1.670 -2.235 1.00 80.44 82 ILE A N 1
ATOM 646 C CA . ILE A 1 82 ? -8.221 2.226 -2.220 1.00 80.44 82 ILE A CA 1
ATOM 647 C C . ILE A 1 82 ? -8.278 3.700 -2.596 1.00 80.44 82 ILE A C 1
ATOM 649 O O . ILE A 1 82 ? -8.718 4.050 -3.694 1.00 80.44 82 ILE A O 1
ATOM 653 N N . ALA A 1 83 ? -7.769 4.573 -1.723 1.00 82.06 83 ALA A N 1
ATOM 654 C CA . ALA A 1 83 ? -7.596 5.980 -2.067 1.00 82.06 83 ALA A CA 1
ATOM 655 C C . ALA A 1 83 ? -6.438 6.130 -3.080 1.00 82.06 83 ALA A C 1
ATOM 657 O O . ALA A 1 83 ? -5.290 5.813 -2.745 1.00 82.06 83 ALA A O 1
ATOM 658 N N . PRO A 1 84 ? -6.678 6.656 -4.302 1.00 84.44 84 PRO A N 1
ATOM 659 C CA . PRO A 1 84 ? -5.647 6.715 -5.342 1.00 84.44 84 PRO A CA 1
ATOM 660 C C . PRO A 1 84 ? -4.397 7.503 -4.932 1.00 84.44 84 PRO A C 1
ATOM 662 O O . PRO A 1 84 ? -3.283 7.125 -5.292 1.00 84.44 84 PRO A O 1
ATOM 665 N N . ARG A 1 85 ? -4.574 8.583 -4.156 1.00 84.25 85 ARG A N 1
ATOM 666 C CA . ARG A 1 85 ? -3.474 9.427 -3.668 1.00 84.25 85 ARG A CA 1
ATOM 667 C C . ARG A 1 85 ? -2.540 8.645 -2.750 1.00 84.25 85 ARG A C 1
ATOM 669 O O . ARG A 1 85 ? -1.336 8.655 -2.976 1.00 84.25 85 ARG A O 1
ATOM 676 N N . SER A 1 86 ? -3.086 7.944 -1.761 1.00 85.31 86 SER A N 1
ATOM 677 C CA . SER A 1 86 ? -2.304 7.141 -0.818 1.00 85.31 86 SER A CA 1
ATOM 678 C C . SER A 1 86 ? -1.596 5.983 -1.506 1.00 85.31 86 SER A C 1
ATOM 680 O O . SER A 1 86 ? -0.415 5.762 -1.255 1.00 85.31 86 SER A O 1
ATOM 682 N N . PHE A 1 87 ? -2.276 5.314 -2.442 1.00 87.69 87 PHE A N 1
ATOM 683 C CA . PHE A 1 87 ? -1.664 4.259 -3.245 1.00 87.69 87 PHE A CA 1
ATOM 684 C C . PHE A 1 87 ? -0.417 4.759 -3.977 1.00 87.69 87 PHE A C 1
ATOM 686 O O . PHE A 1 87 ? 0.655 4.192 -3.816 1.00 87.69 87 PHE A O 1
ATOM 693 N N . LEU A 1 88 ? -0.523 5.865 -4.720 1.00 90.94 88 LEU A N 1
ATOM 694 C CA . LEU A 1 88 ? 0.617 6.442 -5.440 1.00 90.94 88 LEU A CA 1
ATOM 695 C C . LEU A 1 88 ? 1.716 6.949 -4.497 1.00 90.94 88 LEU A C 1
ATOM 697 O O . LEU A 1 88 ? 2.897 6.750 -4.772 1.00 90.94 88 LEU A O 1
ATOM 701 N N . LYS A 1 89 ? 1.330 7.584 -3.385 1.00 90.81 89 LYS A N 1
ATOM 702 C CA . LYS A 1 89 ? 2.263 8.117 -2.386 1.00 90.81 89 LYS A CA 1
ATOM 703 C C . LYS A 1 89 ? 3.103 7.010 -1.742 1.00 90.81 89 LYS A C 1
ATOM 705 O O . LYS A 1 89 ? 4.252 7.261 -1.410 1.00 90.81 89 LYS A O 1
ATOM 710 N N . CYS A 1 90 ? 2.567 5.794 -1.616 1.00 91.94 90 CYS A N 1
ATOM 711 C CA . CYS A 1 90 ? 3.295 4.651 -1.064 1.00 91.94 90 CYS A CA 1
ATOM 712 C C . CYS A 1 90 ? 4.516 4.297 -1.922 1.00 91.94 90 CYS A C 1
ATOM 714 O O . CYS A 1 90 ? 5.624 4.208 -1.405 1.00 91.94 90 CYS A O 1
ATOM 716 N N . PHE A 1 91 ? 4.349 4.212 -3.243 1.00 93.56 91 PHE A N 1
ATOM 717 C CA . PHE A 1 91 ? 5.465 3.929 -4.150 1.00 93.56 91 PHE A CA 1
ATOM 718 C C . PHE A 1 91 ? 6.447 5.096 -4.261 1.00 93.56 91 PHE A C 1
ATOM 720 O O . PHE A 1 91 ? 7.650 4.864 -4.291 1.00 93.56 91 PHE A O 1
ATOM 727 N N . ALA A 1 92 ? 5.950 6.337 -4.274 1.00 93.62 92 ALA A N 1
ATOM 728 C CA . ALA A 1 92 ? 6.813 7.519 -4.293 1.00 93.62 92 ALA A CA 1
ATOM 729 C C . ALA A 1 92 ? 7.720 7.573 -3.053 1.00 93.62 92 ALA A C 1
ATOM 731 O O . ALA A 1 92 ? 8.936 7.634 -3.189 1.00 93.62 92 ALA A O 1
ATOM 732 N N . ILE A 1 93 ? 7.143 7.432 -1.854 1.00 94.69 93 ILE A N 1
ATOM 733 C CA . ILE A 1 93 ? 7.910 7.417 -0.601 1.00 94.69 93 ILE A CA 1
ATOM 734 C C . ILE A 1 93 ? 8.856 6.213 -0.548 1.00 94.69 93 ILE A C 1
ATOM 736 O O . ILE A 1 93 ? 9.958 6.331 -0.026 1.00 94.69 93 ILE A O 1
ATOM 740 N N . SER A 1 94 ? 8.453 5.053 -1.076 1.00 94.75 94 SER A N 1
ATOM 741 C CA . SER A 1 94 ? 9.342 3.889 -1.153 1.00 94.75 94 SER A CA 1
ATOM 742 C C . SER A 1 94 ? 10.576 4.184 -2.005 1.00 94.75 94 SER A C 1
ATOM 744 O O . SER A 1 94 ? 11.679 3.841 -1.597 1.00 94.75 94 SER A O 1
ATOM 746 N N . ALA A 1 95 ? 10.398 4.821 -3.165 1.00 94.19 95 ALA A N 1
ATOM 747 C CA . ALA A 1 95 ? 11.505 5.201 -4.036 1.00 94.19 95 ALA A CA 1
ATOM 748 C C . ALA A 1 95 ? 12.408 6.256 -3.377 1.00 94.19 95 ALA A C 1
ATOM 750 O O . ALA A 1 95 ? 13.623 6.090 -3.371 1.00 94.19 95 ALA A O 1
ATOM 751 N N . GLU A 1 96 ? 11.823 7.294 -2.768 1.00 94.81 96 GLU A N 1
ATOM 752 C CA . GLU A 1 96 ? 12.555 8.330 -2.019 1.00 94.81 96 GLU A CA 1
ATOM 753 C C . GLU A 1 96 ? 13.448 7.712 -0.933 1.00 94.81 96 GLU A C 1
ATOM 755 O O . GLU A 1 96 ? 14.642 7.988 -0.883 1.00 94.81 96 GLU A O 1
ATOM 760 N N . ARG A 1 97 ? 12.900 6.794 -0.126 1.00 93.38 97 ARG A N 1
ATOM 761 C CA . ARG A 1 97 ? 13.649 6.113 0.944 1.00 93.38 97 ARG A CA 1
ATOM 762 C C . ARG A 1 97 ? 14.832 5.303 0.427 1.00 93.38 97 ARG A C 1
ATOM 764 O O . ARG A 1 97 ? 15.873 5.271 1.073 1.00 93.38 97 ARG A O 1
ATOM 771 N N . MET A 1 98 ? 14.677 4.647 -0.721 1.00 94.56 98 MET A N 1
ATOM 772 C CA . MET A 1 98 ? 15.774 3.895 -1.328 1.00 94.56 98 MET A CA 1
ATOM 773 C C . MET A 1 98 ? 16.861 4.822 -1.863 1.00 94.56 98 MET A C 1
ATOM 775 O O . MET A 1 98 ? 18.036 4.525 -1.692 1.00 94.56 98 MET A O 1
ATOM 779 N N . LEU A 1 99 ? 16.489 5.961 -2.458 1.00 93.19 99 LEU A N 1
ATOM 780 C CA . LEU A 1 99 ? 17.454 6.973 -2.903 1.00 93.19 99 LEU A CA 1
ATOM 781 C C . LEU A 1 99 ? 18.264 7.556 -1.738 1.00 93.19 99 LEU A C 1
ATOM 783 O O . LEU A 1 99 ? 19.438 7.869 -1.906 1.00 93.19 99 LEU A O 1
ATOM 787 N N . GLU A 1 100 ? 17.660 7.657 -0.555 1.00 93.12 100 GLU A N 1
ATOM 788 C CA . GLU A 1 100 ? 18.326 8.086 0.680 1.00 93.12 100 GLU A CA 1
ATOM 789 C C . GLU A 1 100 ? 19.205 6.985 1.311 1.00 93.12 100 GLU A C 1
ATOM 791 O O . GLU A 1 100 ? 20.022 7.277 2.185 1.00 93.12 100 GLU A O 1
ATOM 796 N N . ASN A 1 101 ? 19.073 5.725 0.877 1.00 91.94 101 ASN A N 1
ATOM 797 C CA . ASN A 1 101 ? 19.764 4.570 1.446 1.00 91.94 101 ASN A CA 1
ATOM 798 C C . ASN A 1 101 ? 20.580 3.808 0.389 1.00 91.94 101 ASN A C 1
ATOM 800 O O . ASN A 1 101 ? 20.150 2.794 -0.167 1.00 91.94 101 ASN A O 1
ATOM 804 N N . GLU A 1 102 ? 21.819 4.252 0.167 1.00 89.06 102 GLU A N 1
ATOM 805 C CA . GLU A 1 102 ? 22.731 3.662 -0.823 1.00 89.06 102 GLU A CA 1
ATOM 806 C C . GLU A 1 102 ? 22.954 2.150 -0.615 1.00 89.06 102 GLU A C 1
ATOM 808 O O . GLU A 1 102 ? 23.076 1.391 -1.578 1.00 89.06 102 GLU A O 1
ATOM 813 N N . SER A 1 103 ? 22.976 1.687 0.639 1.00 89.38 103 SER A N 1
ATOM 814 C CA . SER A 1 103 ? 23.156 0.264 0.952 1.00 89.38 103 SER A CA 1
ATOM 815 C C . SER A 1 103 ? 21.979 -0.594 0.480 1.00 89.38 103 SER A C 1
ATOM 817 O O . SER A 1 103 ? 22.167 -1.726 0.041 1.00 89.38 103 SER A O 1
ATOM 819 N N . GLU A 1 104 ? 20.765 -0.051 0.520 1.00 89.56 104 GLU A N 1
ATOM 820 C CA . GLU A 1 104 ? 19.553 -0.738 0.083 1.00 89.56 104 GLU A CA 1
ATOM 821 C C . GLU A 1 104 ? 19.464 -0.798 -1.442 1.00 89.56 104 GLU A C 1
ATOM 823 O O . GLU A 1 104 ? 19.068 -1.827 -1.981 1.00 89.56 104 GLU A O 1
ATOM 828 N N . LEU A 1 105 ? 19.922 0.247 -2.140 1.00 88.25 105 LEU A N 1
ATOM 829 C CA . LEU A 1 105 ? 20.070 0.228 -3.598 1.00 88.25 105 LEU A CA 1
ATOM 830 C C . LEU A 1 105 ? 21.095 -0.813 -4.060 1.00 88.25 105 LEU A C 1
ATOM 832 O O . LEU A 1 105 ? 20.823 -1.559 -4.996 1.00 88.25 105 LEU A O 1
ATOM 836 N N . LYS A 1 106 ? 22.255 -0.897 -3.393 1.00 88.06 106 LYS A N 1
ATOM 837 C CA . LYS A 1 106 ? 23.311 -1.871 -3.733 1.00 88.06 106 LYS A CA 1
ATOM 838 C C . LYS A 1 106 ? 22.869 -3.321 -3.538 1.00 88.06 106 LYS A C 1
ATOM 840 O O . LYS A 1 106 ? 23.304 -4.191 -4.283 1.00 88.06 106 LYS A O 1
ATOM 845 N N . ASN A 1 107 ? 22.019 -3.568 -2.544 1.00 87.06 107 ASN A N 1
ATOM 846 C CA . ASN A 1 107 ? 21.522 -4.901 -2.204 1.00 87.06 107 ASN A CA 1
ATOM 847 C C . ASN A 1 107 ? 20.172 -5.230 -2.863 1.00 87.06 107 ASN A C 1
ATOM 849 O O . ASN A 1 107 ? 19.572 -6.258 -2.543 1.00 87.06 107 ASN A O 1
ATOM 853 N N . LEU A 1 108 ? 19.666 -4.364 -3.746 1.00 88.31 108 LEU A N 1
ATOM 854 C CA . LEU A 1 108 ? 18.405 -4.598 -4.431 1.00 88.31 108 LEU A CA 1
ATOM 855 C C . LEU A 1 108 ? 18.551 -5.768 -5.408 1.00 88.31 108 LEU A C 1
ATOM 857 O O . LEU A 1 108 ? 19.458 -5.801 -6.238 1.00 88.31 108 LEU A O 1
ATOM 861 N N . GLU A 1 109 ? 17.633 -6.727 -5.325 1.00 84.50 109 GLU A N 1
ATOM 862 C CA . GLU A 1 109 ? 17.581 -7.825 -6.286 1.00 84.50 109 GLU A CA 1
ATOM 863 C C . GLU A 1 109 ? 17.340 -7.277 -7.702 1.00 84.50 109 GLU A C 1
ATOM 865 O O . GLU A 1 109 ? 16.464 -6.440 -7.916 1.00 84.5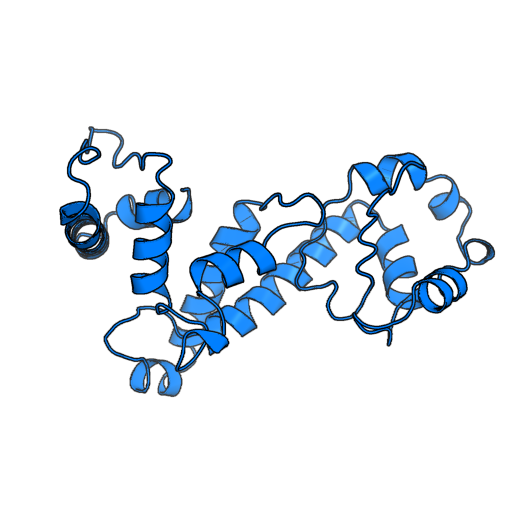0 109 GLU A O 1
ATOM 870 N N . ALA A 1 110 ? 18.095 -7.771 -8.689 1.00 79.06 110 ALA A N 1
ATOM 871 C CA . ALA A 1 110 ? 18.056 -7.266 -10.068 1.00 79.06 110 ALA A CA 1
ATOM 872 C C . ALA A 1 110 ? 16.695 -7.450 -10.775 1.00 79.06 110 ALA A C 1
ATOM 874 O O . ALA A 1 110 ? 16.492 -6.949 -11.880 1.00 79.06 110 ALA A O 1
ATOM 875 N N . ASP A 1 111 ? 15.766 -8.191 -10.167 1.00 81.38 111 ASP A N 1
ATOM 876 C CA . ASP A 1 111 ? 14.445 -8.491 -10.712 1.00 81.38 111 ASP A CA 1
ATOM 877 C C . ASP A 1 111 ? 13.360 -7.466 -10.336 1.00 81.38 111 ASP A C 1
ATOM 879 O O . ASP A 1 111 ? 12.234 -7.579 -10.834 1.00 81.38 111 ASP A O 1
ATOM 883 N N . ARG A 1 112 ? 13.680 -6.476 -9.490 1.00 87.81 112 ARG A N 1
ATOM 884 C CA . ARG A 1 112 ? 12.725 -5.483 -8.981 1.00 87.81 112 ARG A CA 1
ATOM 885 C C . ARG A 1 112 ? 13.301 -4.072 -8.917 1.00 87.81 112 ARG A C 1
ATOM 887 O O . ARG A 1 112 ? 14.503 -3.875 -8.812 1.00 87.81 112 ARG A O 1
ATOM 894 N N . LEU A 1 113 ? 12.412 -3.081 -8.943 1.00 90.38 113 LEU A N 1
ATOM 895 C CA . LEU A 1 113 ? 12.772 -1.659 -8.864 1.00 90.38 113 LEU A CA 1
ATOM 896 C C . LEU A 1 113 ? 12.729 -1.104 -7.438 1.00 90.38 113 LEU A C 1
ATOM 898 O O . LEU A 1 113 ? 13.403 -0.122 -7.140 1.00 90.38 113 LEU A O 1
ATOM 902 N N . LEU A 1 114 ? 11.915 -1.704 -6.573 1.00 92.75 114 LEU A N 1
ATOM 903 C CA . LEU A 1 114 ? 11.720 -1.286 -5.195 1.00 92.75 114 LEU A CA 1
ATOM 904 C C . LEU A 1 114 ? 11.949 -2.456 -4.243 1.00 92.75 114 LEU A C 1
ATOM 906 O O . LEU A 1 114 ? 11.518 -3.584 -4.497 1.00 92.75 114 LEU A O 1
ATOM 910 N N . SER A 1 115 ? 12.594 -2.177 -3.116 1.00 92.19 115 SER A N 1
ATOM 911 C CA . SER A 1 115 ? 12.731 -3.140 -2.035 1.00 92.19 115 SER A CA 1
ATOM 912 C C . SER A 1 115 ? 11.406 -3.288 -1.279 1.00 92.19 115 SER A C 1
ATOM 914 O O . SER A 1 115 ? 10.603 -2.357 -1.141 1.00 92.19 115 SER A O 1
ATOM 916 N N . LEU A 1 116 ? 11.187 -4.479 -0.728 1.00 89.31 116 LEU A N 1
ATOM 917 C CA . LEU A 1 116 ? 10.016 -4.755 0.102 1.00 89.31 116 LEU A CA 1
ATOM 918 C C . LEU A 1 116 ? 10.056 -3.977 1.425 1.00 89.31 116 LEU A C 1
ATOM 920 O O . LEU A 1 116 ? 9.017 -3.510 1.891 1.00 89.31 116 LEU A O 1
ATOM 924 N N . SER A 1 117 ? 11.246 -3.809 2.007 1.00 88.75 117 SER A N 1
ATOM 925 C CA . SER A 1 117 ? 11.473 -3.057 3.247 1.00 88.75 117 SER A CA 1
ATOM 926 C C . SER A 1 117 ? 11.088 -1.589 3.105 1.00 88.75 117 SER A C 1
ATOM 928 O O . SER A 1 117 ? 10.375 -1.051 3.957 1.00 88.75 117 SER A O 1
ATOM 930 N N . SER A 1 118 ? 11.502 -0.938 2.015 1.00 91.94 118 SER A N 1
ATOM 931 C CA . SER A 1 118 ? 11.136 0.456 1.770 1.00 91.94 118 SER A CA 1
ATOM 932 C C . SER A 1 118 ? 9.651 0.610 1.487 1.00 91.94 118 SER A C 1
ATOM 934 O O . SER A 1 118 ? 9.045 1.555 1.995 1.00 91.94 118 SER A O 1
ATOM 936 N N . LEU A 1 119 ? 9.033 -0.341 0.781 1.00 91.56 119 LEU A N 1
ATOM 937 C CA . LEU A 1 119 ? 7.591 -0.328 0.546 1.00 91.56 119 LEU A CA 1
ATOM 938 C C . LEU A 1 119 ? 6.799 -0.462 1.854 1.00 91.56 119 LEU A C 1
ATOM 940 O O . LEU A 1 119 ? 5.856 0.296 2.087 1.00 91.56 119 LEU A O 1
ATOM 944 N N . GLN A 1 120 ? 7.205 -1.382 2.732 1.00 89.00 120 GLN A N 1
ATOM 945 C CA . GLN A 1 120 ? 6.618 -1.550 4.063 1.00 89.00 120 GLN A CA 1
ATOM 946 C C . GLN A 1 120 ? 6.764 -0.280 4.910 1.00 89.00 120 GLN A C 1
ATOM 948 O O . GLN A 1 120 ? 5.783 0.195 5.478 1.00 89.00 120 GLN A O 1
ATOM 953 N N . GLY A 1 121 ? 7.955 0.322 4.947 1.00 88.38 121 GLY A N 1
ATOM 954 C CA . GLY A 1 121 ? 8.173 1.586 5.656 1.00 88.38 121 GLY A CA 1
ATOM 955 C C . GLY A 1 121 ? 7.370 2.754 5.067 1.00 88.38 121 GLY A C 1
ATOM 956 O O . GLY A 1 121 ? 6.846 3.595 5.798 1.00 88.38 121 GLY A O 1
ATOM 957 N N . ALA A 1 122 ? 7.222 2.804 3.743 1.00 91.00 122 ALA A N 1
ATOM 958 C CA . ALA A 1 122 ? 6.456 3.839 3.060 1.00 91.00 122 ALA A CA 1
ATOM 959 C C . ALA A 1 122 ? 4.958 3.745 3.354 1.00 91.00 122 ALA A C 1
ATOM 961 O O . ALA A 1 122 ? 4.299 4.760 3.581 1.00 91.00 122 ALA A O 1
ATOM 962 N N . LEU A 1 123 ? 4.426 2.527 3.374 1.00 87.44 123 LEU A N 1
ATOM 963 C CA . LEU A 1 123 ? 3.048 2.240 3.745 1.00 87.44 123 LEU A CA 1
ATOM 964 C C . LEU A 1 123 ? 2.720 2.777 5.142 1.00 87.44 123 LEU A C 1
ATOM 966 O O . LEU A 1 123 ? 1.670 3.400 5.309 1.00 87.44 123 LEU A O 1
ATOM 970 N N . ILE A 1 124 ? 3.650 2.628 6.092 1.00 82.94 124 ILE A N 1
ATOM 971 C CA . ILE A 1 124 ? 3.486 3.152 7.449 1.00 82.94 124 ILE A CA 1
ATOM 972 C C . ILE A 1 124 ? 3.285 4.673 7.416 1.00 82.94 124 ILE A C 1
ATOM 974 O O . ILE A 1 124 ? 2.267 5.214 7.853 1.00 82.94 124 ILE A O 1
ATOM 978 N N . ARG A 1 125 ? 4.212 5.373 6.755 1.00 85.06 125 ARG A N 1
ATOM 979 C CA . ARG A 1 125 ? 4.193 6.838 6.626 1.00 85.06 125 ARG A CA 1
ATOM 980 C C . ARG A 1 125 ? 2.965 7.365 5.876 1.00 85.06 125 ARG A C 1
ATOM 982 O O . ARG A 1 125 ? 2.425 8.417 6.222 1.00 85.06 125 ARG A O 1
ATOM 989 N N . VAL A 1 126 ? 2.523 6.670 4.825 1.00 85.69 126 VAL A N 1
ATOM 990 C CA . VAL A 1 126 ? 1.310 7.037 4.072 1.00 85.69 126 VAL A CA 1
ATOM 991 C C . VAL A 1 126 ? 0.073 6.922 4.942 1.00 85.69 126 VAL A C 1
ATOM 993 O O . VAL A 1 126 ? -0.803 7.788 4.886 1.00 85.69 126 VAL A O 1
ATOM 996 N N . SER A 1 127 ? -0.000 5.852 5.718 1.00 80.44 127 SER A N 1
ATOM 997 C CA . SER A 1 127 ? -1.158 5.547 6.529 1.00 80.44 127 SER A CA 1
ATOM 998 C C . SER A 1 127 ? -1.270 6.507 7.719 1.00 80.44 127 SER A C 1
ATOM 1000 O O . SER A 1 127 ? -2.353 7.045 7.939 1.00 80.44 127 SER A O 1
ATOM 1002 N N . ASP A 1 128 ? -0.159 6.865 8.373 1.00 79.81 128 ASP A N 1
ATOM 1003 C CA . ASP A 1 128 ? -0.122 7.955 9.365 1.00 79.81 128 ASP A CA 1
ATOM 1004 C C . ASP A 1 128 ? -0.582 9.293 8.774 1.00 79.81 128 ASP A C 1
ATOM 1006 O O . ASP A 1 128 ? -1.395 10.008 9.365 1.00 79.81 128 ASP A O 1
ATOM 1010 N N . GLY A 1 129 ? -0.093 9.620 7.574 1.00 80.31 129 GLY A N 1
ATOM 1011 C CA . GLY A 1 129 ? -0.503 10.824 6.857 1.00 80.31 129 GLY A CA 1
ATOM 1012 C C . GLY A 1 129 ? -2.006 10.850 6.590 1.00 80.31 129 GLY A C 1
ATOM 1013 O O . GLY A 1 129 ? -2.652 11.865 6.833 1.00 80.31 129 GLY A O 1
ATOM 1014 N N . ARG A 1 130 ? -2.589 9.726 6.157 1.00 79.31 130 ARG A N 1
ATOM 1015 C CA . ARG A 1 130 ? -4.039 9.637 5.961 1.00 79.31 130 ARG A CA 1
ATOM 1016 C C . ARG A 1 130 ? -4.792 9.811 7.261 1.00 79.31 130 ARG A C 1
ATOM 1018 O O . ARG A 1 130 ? -5.796 10.510 7.300 1.00 79.31 130 ARG A O 1
ATOM 1025 N N . VAL A 1 131 ? -4.352 9.108 8.292 1.00 76.50 131 VAL A N 1
ATOM 1026 C CA . VAL A 1 131 ? -4.991 9.141 9.594 1.00 76.50 131 VAL A CA 1
ATOM 1027 C C . VAL A 1 131 ? -5.050 10.585 10.107 1.00 76.50 131 VAL A C 1
ATOM 1029 O O . VAL A 1 131 ? -6.092 10.991 10.610 1.00 76.50 131 VAL A O 1
ATOM 1032 N N . ARG A 1 132 ? -4.002 11.387 9.878 1.00 78.88 132 ARG A N 1
ATOM 1033 C CA . ARG A 1 132 ? -4.003 12.833 10.146 1.00 78.88 132 ARG A CA 1
ATOM 1034 C C . ARG A 1 132 ? -5.016 13.604 9.290 1.00 78.88 132 ARG A C 1
ATOM 1036 O O . ARG A 1 132 ? -5.832 14.319 9.855 1.00 78.88 132 ARG A O 1
ATOM 1043 N N . GLU A 1 133 ? -5.019 13.406 7.968 1.00 78.00 133 GLU A N 1
ATOM 1044 C CA . GLU A 1 133 ? -5.981 14.056 7.050 1.00 78.00 133 GLU A CA 1
ATOM 1045 C C . GLU A 1 133 ? -7.446 13.785 7.449 1.00 78.00 133 GLU A C 1
ATOM 1047 O O . GLU A 1 133 ? -8.305 14.656 7.347 1.00 78.00 133 GLU A O 1
ATOM 1052 N N . ILE A 1 134 ? -7.758 12.560 7.887 1.00 76.06 134 ILE A N 1
ATOM 1053 C CA . ILE A 1 134 ? -9.112 12.205 8.330 1.00 76.06 134 ILE A CA 1
ATOM 1054 C C . ILE A 1 134 ? -9.405 12.863 9.682 1.00 76.06 134 ILE A C 1
ATOM 1056 O O . ILE A 1 134 ? -10.483 13.427 9.853 1.00 76.06 134 ILE A O 1
ATOM 1060 N N . SER A 1 135 ? -8.464 12.837 10.625 1.00 75.19 135 SER A N 1
ATOM 1061 C CA . SER A 1 135 ? -8.637 13.484 11.929 1.00 75.19 135 SER A CA 1
ATOM 1062 C C . SER A 1 135 ? -8.887 14.988 11.842 1.00 75.19 135 SER A C 1
ATOM 1064 O O . SER A 1 135 ? -9.653 15.510 12.644 1.00 75.19 135 SER A O 1
ATOM 1066 N N . GLU A 1 136 ? -8.309 15.677 10.854 1.00 79.06 136 GLU A N 1
ATOM 1067 C CA . GLU A 1 136 ? -8.594 17.097 10.585 1.00 79.06 136 GLU A CA 1
ATOM 1068 C C . GLU A 1 136 ? -10.080 17.338 10.274 1.00 79.06 136 GLU A C 1
ATOM 1070 O O . GLU A 1 136 ? -10.642 18.358 10.664 1.00 79.06 136 GLU A O 1
ATOM 1075 N N . SER A 1 137 ? -10.734 16.384 9.604 1.00 77.31 137 SER A N 1
ATOM 1076 C CA . SER A 1 137 ? -12.167 16.450 9.277 1.00 77.31 137 SER A CA 1
ATOM 1077 C C . SER A 1 137 ? -13.064 15.868 10.375 1.00 77.31 137 SER A C 1
ATOM 1079 O O . SER A 1 137 ? -14.248 16.192 10.448 1.00 77.31 137 SER A O 1
ATOM 1081 N N . TYR A 1 138 ? -12.517 14.994 11.223 1.00 75.06 138 TYR A N 1
ATOM 1082 C CA . TYR A 1 138 ? -13.246 14.265 12.260 1.00 75.06 138 TYR A CA 1
ATOM 1083 C C . TYR A 1 138 ? -12.457 14.273 13.582 1.00 75.06 138 TYR A C 1
ATOM 1085 O O . TYR A 1 138 ? -11.851 13.259 13.941 1.00 75.06 138 TYR A O 1
ATOM 1093 N N . PRO A 1 139 ? -12.480 15.384 14.346 1.00 75.75 139 PRO A N 1
ATOM 1094 C CA . PRO A 1 139 ? -11.641 15.555 15.539 1.00 75.75 139 PRO A CA 1
ATOM 1095 C C . PRO A 1 139 ? -11.826 14.481 16.621 1.00 75.75 139 PRO A C 1
ATOM 1097 O O . PRO A 1 139 ? -10.887 14.144 17.338 1.00 75.75 139 PRO A O 1
ATOM 1100 N N . TRP A 1 140 ? -13.021 13.888 16.718 1.00 75.31 140 TRP A N 1
ATOM 1101 C CA . TRP A 1 140 ? -13.313 12.798 17.656 1.00 75.31 140 TRP A CA 1
ATOM 1102 C C . TRP A 1 140 ? -12.451 11.545 17.424 1.00 75.31 140 TRP A C 1
ATOM 1104 O O . TRP A 1 140 ? -12.287 10.736 18.339 1.00 75.31 140 TRP A O 1
ATOM 1114 N N . LEU A 1 141 ? -11.856 11.385 16.235 1.00 75.69 141 LEU A N 1
ATOM 1115 C CA . LEU A 1 141 ? -10.941 10.281 15.951 1.00 75.69 141 LEU A CA 1
ATOM 1116 C C . LEU A 1 141 ? -9.680 10.321 16.805 1.00 75.69 141 LEU A C 1
ATOM 1118 O O . LEU A 1 141 ? -9.148 9.260 17.114 1.00 75.69 141 LEU A O 1
ATOM 1122 N N . GLU A 1 142 ? -9.207 11.497 17.216 1.00 76.69 142 GLU A N 1
ATOM 1123 C CA . GLU A 1 142 ? -8.059 11.582 18.124 1.00 76.69 142 GLU A CA 1
ATOM 1124 C C . GLU A 1 142 ? -8.391 11.005 19.501 1.00 76.69 142 GLU A C 1
ATOM 1126 O O . GLU A 1 142 ? -7.623 10.214 20.047 1.00 76.69 142 GLU A O 1
ATOM 1131 N N . THR A 1 143 ? -9.576 11.312 20.027 1.00 77.94 143 THR A N 1
ATOM 1132 C CA . THR A 1 143 ? -10.062 10.725 21.283 1.00 77.94 143 THR A CA 1
ATOM 1133 C C . THR A 1 143 ? -10.245 9.217 21.153 1.00 77.94 143 THR A C 1
ATOM 1135 O O . THR A 1 143 ? -9.806 8.468 22.027 1.00 77.9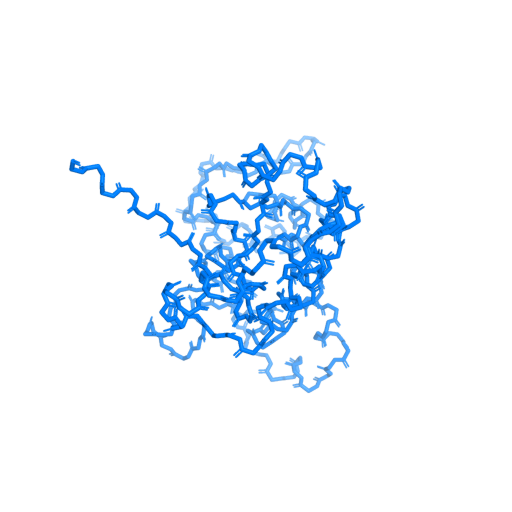4 143 THR A O 1
ATOM 1138 N N . LEU A 1 144 ? -10.805 8.750 20.032 1.00 77.88 144 LEU A N 1
ATOM 1139 C CA . LEU A 1 144 ? -10.932 7.318 19.776 1.00 77.88 144 LEU A CA 1
ATOM 1140 C C . LEU A 1 144 ? -9.554 6.630 19.744 1.00 77.88 144 LEU A C 1
ATOM 1142 O O . LEU A 1 144 ? -9.372 5.611 20.402 1.00 77.88 144 LEU A O 1
ATOM 1146 N N . LYS A 1 145 ? -8.552 7.194 19.055 1.00 76.75 145 LYS A N 1
ATOM 1147 C CA . LYS A 1 145 ? -7.184 6.637 19.040 1.00 76.75 145 LYS A CA 1
ATOM 1148 C C . LYS A 1 145 ? -6.584 6.519 20.435 1.00 76.75 145 LYS A C 1
ATOM 1150 O O . LYS A 1 145 ? -5.942 5.516 20.731 1.00 76.75 145 LYS A O 1
ATOM 1155 N N . GLN A 1 146 ? -6.775 7.530 21.279 1.00 79.75 146 GLN A N 1
ATOM 1156 C CA . GLN A 1 146 ? -6.260 7.521 22.649 1.00 79.75 146 GLN A CA 1
ATOM 1157 C C . GLN A 1 146 ? -6.885 6.396 23.478 1.00 79.75 146 GLN A C 1
ATOM 1159 O O . GLN A 1 146 ? -6.161 5.668 24.154 1.00 79.75 146 GLN A O 1
ATOM 1164 N N . MET A 1 147 ? -8.202 6.191 23.370 1.00 77.19 147 MET A N 1
ATOM 1165 C CA . MET A 1 147 ? -8.913 5.114 24.079 1.00 77.19 147 MET A CA 1
ATOM 1166 C C . MET A 1 147 ? -8.375 3.723 23.724 1.00 77.19 147 MET A C 1
ATOM 1168 O O . MET A 1 147 ? -8.285 2.833 24.574 1.00 77.19 147 MET A O 1
ATOM 1172 N N . LEU A 1 148 ? -7.978 3.551 22.468 1.00 79.94 148 LEU A N 1
ATOM 1173 C CA . LEU A 1 148 ? -7.585 2.270 21.884 1.00 79.94 148 LEU A CA 1
ATOM 1174 C C . LEU A 1 148 ? -6.082 2.045 21.865 1.00 79.94 148 LEU A C 1
ATOM 1176 O O . LEU A 1 148 ? -5.616 1.004 21.403 1.00 79.94 148 LEU A O 1
ATOM 1180 N N . ASN A 1 149 ? -5.324 3.014 22.369 1.00 79.25 149 ASN A N 1
ATOM 1181 C CA . ASN A 1 149 ? -3.888 2.906 22.464 1.00 79.25 149 ASN A CA 1
ATOM 1182 C C . ASN A 1 149 ? -3.506 1.658 23.281 1.00 79.25 149 ASN A C 1
ATOM 1184 O O . ASN A 1 149 ? -4.059 1.396 24.359 1.00 79.25 149 ASN A O 1
ATOM 1188 N N . GLY A 1 150 ? -2.573 0.882 22.728 1.00 72.44 150 GLY A N 1
ATOM 1189 C CA . GLY A 1 150 ? -2.086 -0.363 23.316 1.00 72.44 150 GLY A CA 1
ATOM 1190 C C . GLY A 1 150 ? -2.940 -1.597 23.013 1.00 72.44 150 GLY A C 1
ATOM 1191 O O . GLY A 1 150 ? -2.590 -2.678 23.477 1.00 72.44 150 GLY A O 1
ATOM 1192 N N . LEU A 1 151 ? -4.031 -1.476 22.246 1.00 73.88 151 LEU A N 1
ATOM 1193 C CA . LEU A 1 151 ? -4.747 -2.644 21.730 1.00 73.88 151 LEU A CA 1
ATOM 1194 C C . LEU A 1 151 ? -4.063 -3.194 20.470 1.00 73.88 151 LEU A C 1
ATOM 1196 O O . LEU A 1 151 ? -3.439 -2.459 19.700 1.00 73.88 151 LEU A O 1
ATOM 1200 N N . HIS A 1 152 ? -4.212 -4.497 20.246 1.00 65.62 152 HIS A N 1
ATOM 1201 C CA . HIS A 1 152 ? -3.659 -5.202 19.091 1.00 65.62 152 HIS A CA 1
ATOM 1202 C C . HIS A 1 152 ? -4.776 -5.812 18.238 1.00 65.62 152 HIS A C 1
ATOM 1204 O O . HIS A 1 152 ? -5.919 -5.928 18.668 1.00 65.62 152 HIS A O 1
ATOM 1210 N N . LEU A 1 153 ? -4.441 -6.256 17.022 1.00 60.09 153 LEU A N 1
ATOM 1211 C CA . LEU A 1 153 ? -5.409 -6.836 16.078 1.00 60.09 153 LEU A CA 1
ATOM 1212 C C . LEU A 1 153 ? -6.184 -8.037 16.648 1.00 60.09 153 LEU A C 1
ATOM 1214 O O . LEU A 1 153 ? -7.332 -8.263 16.286 1.00 60.09 153 LEU A O 1
ATOM 1218 N N . LEU A 1 154 ? -5.535 -8.814 17.516 1.00 69.19 154 LEU A N 1
ATOM 1219 C CA . LEU A 1 154 ? -6.103 -10.016 18.128 1.00 69.19 154 LEU A CA 1
ATOM 1220 C C . LEU A 1 154 ? -6.855 -9.722 19.433 1.00 69.19 154 LEU A C 1
ATOM 1222 O O . LEU A 1 154 ? -7.305 -10.653 20.093 1.00 69.19 154 LEU A O 1
ATOM 1226 N N . THR A 1 155 ? -6.966 -8.450 19.829 1.00 72.69 155 THR A N 1
ATOM 1227 C CA . THR A 1 155 ? -7.746 -8.058 21.000 1.00 72.69 155 THR A CA 1
ATOM 1228 C C . THR A 1 155 ? -9.210 -8.424 20.783 1.00 72.69 155 THR A C 1
ATOM 1230 O O . THR A 1 155 ? -9.809 -8.096 19.759 1.00 72.69 155 THR A O 1
ATOM 1233 N N . GLU A 1 156 ? -9.793 -9.093 21.772 1.00 74.56 156 GLU A N 1
ATOM 1234 C CA . GLU A 1 156 ? -11.193 -9.484 21.729 1.00 74.56 156 GLU A CA 1
ATOM 1235 C C . GLU A 1 156 ? -12.117 -8.268 21.660 1.00 74.56 156 GLU A C 1
ATOM 1237 O O . GLU A 1 156 ? -11.883 -7.226 22.279 1.00 74.56 156 GLU A O 1
ATOM 1242 N N . ARG A 1 157 ? -13.228 -8.428 20.937 1.00 69.69 157 ARG A N 1
ATOM 1243 C CA . ARG A 1 157 ? -14.225 -7.373 20.729 1.00 69.69 157 ARG A CA 1
ATOM 1244 C C . ARG A 1 157 ? -14.703 -6.738 22.038 1.00 69.69 157 ARG A C 1
ATOM 1246 O O . ARG A 1 157 ? -14.883 -5.528 22.090 1.00 69.69 157 ARG A O 1
ATOM 1253 N N . GLN A 1 158 ? -14.884 -7.541 23.081 1.00 73.38 158 GLN A N 1
ATOM 1254 C CA . GLN A 1 158 ? -15.376 -7.070 24.375 1.00 73.38 158 GLN A CA 1
ATOM 1255 C C . GLN A 1 158 ? -14.403 -6.076 25.027 1.00 73.38 158 GLN A C 1
ATOM 1257 O O . GLN A 1 158 ? -14.834 -5.069 25.581 1.00 73.38 158 GLN A O 1
ATOM 1262 N N . GLU A 1 159 ? -13.092 -6.303 24.905 1.00 75.88 159 GLU A N 1
ATOM 1263 C CA . GLU A 1 159 ? -12.078 -5.384 25.436 1.00 75.88 159 GLU A CA 1
ATOM 1264 C C . GLU A 1 159 ? -12.031 -4.074 24.641 1.00 75.88 159 GLU A C 1
ATOM 1266 O O . GLU A 1 159 ? -11.876 -2.996 25.219 1.00 75.88 159 GLU A O 1
ATOM 1271 N N . VAL A 1 160 ? -12.236 -4.144 23.323 1.00 75.81 160 VAL A N 1
ATOM 1272 C CA . VAL A 1 160 ? -12.391 -2.950 22.482 1.00 75.81 160 VAL A CA 1
ATOM 1273 C C . VAL A 1 160 ? -13.607 -2.135 22.926 1.00 75.81 160 VAL A C 1
ATOM 1275 O O . VAL A 1 160 ? -13.483 -0.938 23.175 1.00 75.81 160 VAL A O 1
ATOM 1278 N N . GLU A 1 161 ? -14.771 -2.771 23.062 1.00 74.12 161 GLU A N 1
ATOM 1279 C CA . GLU A 1 161 ? -16.012 -2.109 23.484 1.00 74.12 161 GLU A CA 1
ATOM 1280 C C . GLU A 1 161 ? -15.872 -1.491 24.882 1.00 74.12 161 GLU A C 1
ATOM 1282 O O . GLU A 1 161 ? -16.285 -0.353 25.090 1.00 74.12 161 GLU A O 1
ATOM 1287 N N . ARG A 1 162 ? -15.195 -2.178 25.811 1.00 78.06 162 ARG A N 1
ATOM 1288 C CA . ARG A 1 162 ? -14.912 -1.667 27.160 1.00 78.06 162 ARG A CA 1
ATOM 1289 C C . ARG A 1 162 ? -14.040 -0.407 27.150 1.00 78.06 162 ARG A C 1
ATOM 1291 O O . ARG A 1 162 ? -14.219 0.471 27.993 1.00 78.06 162 ARG A O 1
ATOM 1298 N N . ARG A 1 163 ? -13.078 -0.315 26.226 1.00 74.19 163 ARG A N 1
ATOM 1299 C CA . ARG A 1 163 ? -12.199 0.858 26.071 1.00 74.19 163 ARG A CA 1
ATOM 1300 C C . ARG A 1 163 ? -12.918 2.053 25.450 1.00 74.19 163 ARG A C 1
ATOM 1302 O O . ARG A 1 163 ? -12.572 3.188 25.771 1.00 74.19 163 ARG A O 1
ATOM 1309 N N . ILE A 1 164 ? -13.909 1.819 24.590 1.00 77.44 164 ILE A N 1
ATOM 1310 C CA . ILE A 1 164 ? -14.720 2.878 23.977 1.00 77.44 164 ILE A CA 1
ATOM 1311 C C . ILE A 1 164 ? -15.771 3.345 24.992 1.00 77.44 164 ILE A C 1
ATOM 1313 O O . ILE A 1 164 ? -16.957 3.035 24.899 1.00 77.44 164 ILE A O 1
ATOM 1317 N N . ASN A 1 165 ? -15.331 4.113 25.988 1.00 72.38 165 ASN A N 1
ATOM 1318 C CA . ASN A 1 165 ? -16.233 4.733 26.949 1.00 72.38 165 ASN A CA 1
ATOM 1319 C C . ASN A 1 165 ? -16.772 6.065 26.393 1.00 72.38 165 ASN A C 1
ATOM 1321 O O . ASN A 1 165 ? -16.125 7.111 26.489 1.00 72.38 165 ASN A O 1
ATOM 1325 N N . ILE A 1 166 ? -17.976 6.015 25.817 1.00 68.94 166 ILE A N 1
ATOM 1326 C CA . ILE A 1 166 ? -18.670 7.170 25.222 1.00 68.94 166 ILE A CA 1
ATOM 1327 C C . ILE A 1 166 ? -18.991 8.246 26.273 1.00 68.94 166 ILE A C 1
ATOM 1329 O O . ILE A 1 166 ? -19.119 9.426 25.933 1.00 68.94 166 ILE A O 1
ATOM 1333 N N . ASP A 1 167 ? -19.065 7.894 27.557 1.00 70.44 167 ASP A N 1
ATOM 1334 C CA . ASP A 1 167 ? -19.379 8.860 28.612 1.00 70.44 167 ASP A CA 1
ATOM 1335 C C . ASP A 1 167 ? -18.288 9.927 28.751 1.00 70.44 167 ASP A C 1
ATOM 1337 O O . ASP A 1 167 ? -18.602 11.076 29.062 1.00 70.44 167 ASP A O 1
ATOM 1341 N N . GLN A 1 168 ? -17.042 9.588 28.400 1.00 67.88 168 GLN A N 1
ATOM 1342 C CA . GLN A 1 168 ? -15.888 10.493 28.422 1.00 67.88 168 GLN A CA 1
ATOM 1343 C C . GLN A 1 168 ? -15.855 11.498 27.255 1.00 67.88 168 GLN A C 1
ATOM 1345 O O . GLN A 1 168 ? -14.969 12.349 27.210 1.00 67.88 168 GLN A O 1
ATOM 1350 N N . TRP A 1 169 ? -16.787 11.413 26.301 1.00 73.69 169 TRP A N 1
ATOM 1351 C CA . TRP A 1 169 ? -16.809 12.288 25.126 1.00 73.69 169 TRP A CA 1
ATOM 1352 C C . TRP A 1 169 ? -17.457 13.643 25.448 1.00 73.69 169 TRP A C 1
ATOM 1354 O O . TRP A 1 169 ? -18.441 13.720 26.193 1.00 73.69 169 TRP A O 1
ATOM 1364 N N . THR A 1 170 ? -16.952 14.717 24.839 1.00 73.50 170 THR A N 1
ATOM 1365 C CA . THR A 1 170 ? -17.561 16.053 24.929 1.00 73.50 170 THR A CA 1
ATOM 1366 C C . THR A 1 170 ? -18.899 16.106 24.186 1.00 73.50 170 THR A C 1
ATOM 1368 O O . THR A 1 170 ? -19.191 15.275 23.323 1.00 73.50 170 THR A O 1
ATOM 1371 N N . ASN A 1 171 ? -19.729 17.111 24.482 1.00 71.12 171 ASN A N 1
ATOM 1372 C CA . ASN A 1 171 ? -21.011 17.292 23.791 1.00 71.12 171 ASN A CA 1
ATOM 1373 C C . ASN A 1 171 ? -20.842 17.504 22.276 1.00 71.12 171 ASN A C 1
ATOM 1375 O O . ASN A 1 171 ? -21.673 17.033 21.509 1.00 71.12 171 ASN A O 1
ATOM 1379 N N . GLU A 1 172 ? -19.751 18.137 21.837 1.00 68.50 172 GLU A N 1
ATOM 1380 C CA . GLU A 1 172 ? -19.401 18.311 20.418 1.00 68.50 172 GLU A CA 1
ATOM 1381 C C . GLU A 1 172 ? -18.998 16.989 19.751 1.00 68.50 172 GLU A C 1
ATOM 1383 O O . GLU A 1 172 ? -19.373 16.716 18.614 1.00 68.50 172 GLU A O 1
ATOM 1388 N N . GLN A 1 173 ? -18.282 16.122 20.470 1.00 67.31 173 GLN A N 1
ATOM 1389 C CA . GLN A 1 173 ? -17.925 14.787 19.985 1.00 67.31 173 GLN A CA 1
ATOM 1390 C C . GLN A 1 173 ? -19.143 13.857 19.920 1.00 67.31 173 GLN A C 1
ATOM 1392 O O . GLN A 1 173 ? -19.228 13.011 19.032 1.00 67.31 173 GLN A O 1
ATOM 1397 N N . LYS A 1 174 ? -20.096 14.027 20.845 1.00 66.38 174 LYS A N 1
ATOM 1398 C CA . LYS A 1 174 ? -21.371 13.296 20.874 1.00 66.38 174 LYS A CA 1
ATOM 1399 C C . LYS A 1 174 ? -22.357 13.795 19.808 1.00 66.38 174 LYS A C 1
ATOM 1401 O O . LYS A 1 174 ? -23.123 12.987 19.283 1.00 66.38 174 LYS A O 1
ATOM 1406 N N . SER A 1 175 ? -22.351 15.097 19.498 1.00 60.09 175 SER A N 1
ATOM 1407 C CA . SER A 1 175 ? -23.237 15.730 18.508 1.00 60.09 175 SER A CA 1
ATOM 1408 C C . SER A 1 175 ? -22.727 15.610 17.072 1.00 60.09 175 SER A C 1
ATOM 1410 O O . SER A 1 175 ? -23.539 15.536 16.146 1.00 60.09 175 SER A O 1
ATOM 1412 N N . ALA A 1 176 ? -21.406 15.511 16.873 1.00 57.72 176 ALA A N 1
ATOM 1413 C CA . ALA A 1 176 ? -20.833 15.005 15.635 1.00 57.72 176 ALA A CA 1
ATOM 1414 C C . ALA A 1 176 ? -21.436 13.619 15.401 1.00 57.72 176 ALA A C 1
ATOM 1416 O O . ALA A 1 176 ? -21.274 12.726 16.228 1.00 57.72 176 ALA A O 1
ATOM 1417 N N . SER A 1 177 ? -22.203 13.453 14.322 1.00 51.38 177 SER A N 1
ATOM 1418 C CA . SER A 1 177 ? -23.025 12.267 14.091 1.00 51.38 177 SER A CA 1
ATOM 1419 C C . SER A 1 177 ? -22.153 11.017 13.933 1.00 51.38 177 SER A C 1
ATOM 1421 O O . SER A 1 177 ? -21.869 10.584 12.821 1.00 51.38 177 SER A O 1
ATOM 1423 N N . TRP A 1 178 ? -21.707 10.417 15.030 1.00 53.47 178 TRP A N 1
ATOM 1424 C CA . TRP A 1 178 ? -20.850 9.235 15.046 1.00 53.47 178 TRP A CA 1
ATOM 1425 C C . TRP A 1 178 ? -21.519 8.073 14.301 1.00 53.47 178 TRP A C 1
ATOM 1427 O O . TRP A 1 178 ? -20.857 7.350 13.562 1.00 53.47 178 TRP A O 1
ATOM 1437 N N . ARG A 1 179 ? -22.857 7.984 14.372 1.00 45.94 179 ARG A N 1
ATOM 1438 C CA . ARG A 1 179 ? -23.677 7.009 13.628 1.00 45.94 179 ARG A CA 1
ATOM 1439 C C . ARG A 1 179 ? -23.607 7.185 12.106 1.00 45.94 179 ARG A C 1
ATOM 1441 O O . ARG A 1 179 ? -23.585 6.192 11.390 1.00 45.94 179 ARG A O 1
ATOM 1448 N N . THR A 1 180 ? -23.542 8.421 11.612 1.00 45.78 180 THR A N 1
ATOM 1449 C CA . THR A 1 180 ? -23.494 8.739 10.168 1.00 45.78 180 THR A CA 1
ATOM 1450 C C . THR A 1 180 ? -22.063 8.930 9.655 1.00 45.78 180 THR A C 1
ATOM 1452 O O . THR A 1 180 ? -21.804 8.838 8.459 1.00 45.78 180 THR A O 1
ATOM 1455 N N . ALA A 1 181 ? -21.112 9.216 10.545 1.00 44.84 181 ALA A N 1
ATOM 1456 C CA . ALA A 1 181 ? -19.705 9.399 10.217 1.00 44.84 181 ALA A CA 1
ATOM 1457 C C . ALA A 1 181 ? -18.990 8.049 10.093 1.00 44.84 181 ALA A C 1
ATOM 1459 O O . ALA A 1 181 ? -18.218 7.875 9.159 1.00 44.84 181 ALA A O 1
ATOM 1460 N N . LEU A 1 182 ? -19.289 7.062 10.946 1.00 46.88 182 LEU A N 1
ATOM 1461 C CA . LEU A 1 182 ? -18.679 5.726 10.857 1.00 46.88 182 LEU A CA 1
ATOM 1462 C C . LEU A 1 182 ? -18.972 5.014 9.528 1.00 46.88 182 LEU A C 1
ATOM 1464 O O . LEU A 1 182 ? -18.115 4.292 9.032 1.00 46.88 182 LEU A O 1
ATOM 1468 N N . SER A 1 183 ? -20.132 5.260 8.909 1.00 41.78 183 SER A N 1
ATOM 1469 C CA . SER A 1 183 ? -20.438 4.739 7.569 1.00 41.78 183 SER A CA 1
ATOM 1470 C C . SER A 1 183 ? -19.674 5.452 6.442 1.00 41.78 183 SER A C 1
ATOM 1472 O O . SER A 1 183 ? -19.521 4.896 5.357 1.00 41.78 183 SER A O 1
ATOM 1474 N N . ASN A 1 184 ? -19.168 6.666 6.691 1.00 36.88 184 ASN A N 1
ATOM 1475 C CA . ASN A 1 184 ? -18.472 7.504 5.710 1.00 36.88 184 ASN A CA 1
ATOM 1476 C C . ASN A 1 184 ? -16.952 7.582 5.920 1.00 36.88 184 ASN A C 1
ATOM 1478 O O . ASN A 1 184 ? -16.231 7.991 5.005 1.00 36.88 184 ASN A O 1
ATOM 1482 N N . ILE A 1 185 ? -16.449 7.189 7.092 1.00 43.41 185 ILE A N 1
ATOM 1483 C CA . ILE A 1 185 ? -15.020 7.195 7.388 1.00 43.41 185 ILE A CA 1
ATOM 1484 C C . ILE A 1 185 ? -14.374 5.924 6.842 1.00 43.41 185 ILE A C 1
ATOM 1486 O O . ILE A 1 185 ? -14.781 4.798 7.109 1.00 43.41 185 ILE A O 1
ATOM 1490 N N . ARG A 1 186 ? -13.338 6.150 6.038 1.00 53.66 186 ARG A N 1
ATOM 1491 C CA . ARG A 1 186 ? -12.652 5.158 5.214 1.00 53.66 186 ARG A CA 1
ATOM 1492 C C . ARG A 1 186 ? -11.235 4.968 5.735 1.00 53.66 186 ARG A C 1
ATOM 1494 O O . ARG A 1 186 ? -10.378 5.824 5.502 1.00 53.66 186 ARG A O 1
ATOM 1501 N N . PHE A 1 187 ? -11.000 3.885 6.471 1.00 47.84 187 PHE A N 1
ATOM 1502 C CA . PHE A 1 187 ? -9.734 3.623 7.160 1.00 47.84 187 PHE A CA 1
ATOM 1503 C C . PHE A 1 187 ? -8.894 2.554 6.485 1.00 47.84 187 PHE A C 1
ATOM 1505 O O . PHE A 1 187 ? -9.384 1.444 6.340 1.00 47.84 187 PHE A O 1
ATOM 1512 N N . PHE A 1 188 ? -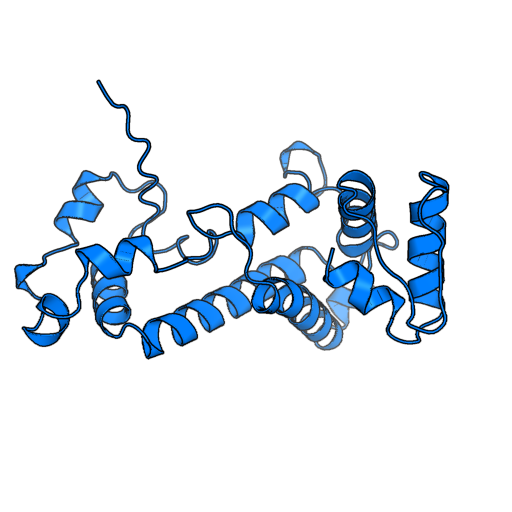7.624 2.848 6.186 1.00 38.84 188 PHE A N 1
ATOM 1513 C CA . PHE A 1 188 ? -6.645 1.865 5.710 1.00 38.84 188 PHE A CA 1
ATOM 1514 C C . PHE A 1 188 ? -6.495 0.679 6.664 1.00 38.84 188 PHE A C 1
ATOM 1516 O O . PHE A 1 188 ? -6.372 0.866 7.874 1.00 38.84 188 PHE A O 1
ATOM 1523 N N . ARG A 1 189 ? -6.364 -0.522 6.097 1.00 46.38 189 ARG A N 1
ATOM 1524 C CA . ARG A 1 189 ? -6.099 -1.758 6.841 1.00 46.38 189 ARG A CA 1
ATOM 1525 C C . ARG A 1 189 ? -4.789 -1.725 7.637 1.00 46.38 189 ARG A C 1
ATOM 1527 O O . ARG A 1 189 ? -4.629 -2.511 8.561 1.00 46.38 189 ARG A O 1
ATOM 1534 N N . VAL A 1 190 ? -3.842 -0.838 7.296 1.00 38.81 190 VAL A N 1
ATOM 1535 C CA . VAL A 1 190 ? -2.465 -0.934 7.825 1.00 38.81 190 VAL A CA 1
ATOM 1536 C C . VAL A 1 190 ? -2.159 -0.030 8.998 1.00 38.81 190 VAL A C 1
ATOM 1538 O O . VAL A 1 190 ? -1.350 -0.420 9.827 1.00 38.81 190 VAL A O 1
ATOM 1541 N N . HIS A 1 191 ? -2.827 1.114 9.164 1.00 39.28 191 HIS A N 1
ATOM 1542 C CA . HIS A 1 191 ? -2.763 1.848 10.445 1.00 39.28 191 HIS A CA 1
ATOM 1543 C C . HIS A 1 191 ? -4.056 1.749 11.234 1.00 39.28 191 HIS A C 1
ATOM 1545 O O . HIS A 1 191 ? -4.496 2.702 11.866 1.00 39.28 191 HIS A O 1
ATOM 1551 N N . TRP A 1 192 ? -4.600 0.539 11.225 1.00 39.69 192 TRP A N 1
ATOM 1552 C CA . TRP A 1 192 ? -5.308 -0.042 12.357 1.00 39.69 192 TRP A CA 1
ATOM 1553 C C . TRP A 1 192 ? -4.557 -1.315 12.843 1.00 39.69 192 TRP A C 1
ATOM 1555 O O . TRP A 1 192 ? -5.129 -2.211 13.449 1.00 39.69 192 TRP A O 1
ATOM 1565 N N . TYR A 1 193 ? -3.230 -1.415 12.627 1.00 35.62 193 TYR A N 1
ATOM 1566 C CA . TYR A 1 193 ? -2.419 -2.437 13.322 1.00 35.62 193 TYR A CA 1
ATOM 1567 C C . TYR A 1 193 ? -2.197 -2.114 14.817 1.00 35.62 193 TYR A C 1
ATOM 1569 O O . TYR A 1 193 ? -1.796 -2.998 15.573 1.00 35.62 193 TYR A O 1
ATOM 1577 N N . THR A 1 194 ? -2.544 -0.897 15.260 1.00 35.62 194 THR A N 1
ATOM 1578 C CA . THR A 1 194 ? -2.502 -0.459 16.676 1.00 35.62 194 THR A CA 1
ATOM 1579 C C . THR A 1 194 ? -3.793 0.206 17.162 1.00 35.62 194 THR A C 1
ATOM 1581 O O . THR A 1 194 ? -3.847 0.781 18.243 1.00 35.62 194 THR A O 1
ATOM 1584 N N . ALA A 1 195 ? -4.851 0.155 16.368 1.00 32.31 195 ALA A N 1
ATOM 1585 C CA . ALA A 1 195 ? -6.189 0.525 16.788 1.00 32.31 195 ALA A CA 1
ATOM 1586 C C . ALA A 1 195 ? -7.105 -0.391 15.975 1.00 32.31 195 ALA A C 1
ATOM 1588 O O . ALA A 1 195 ? -6.840 -0.549 14.805 1.00 32.31 195 ALA A O 1
ATOM 1589 N N . ILE A 1 196 ? -8.139 -1.013 16.544 1.00 32.53 196 ILE A N 1
ATOM 1590 C CA . ILE A 1 196 ? -9.358 -1.644 15.949 1.00 32.53 196 ILE A CA 1
ATOM 1591 C C . ILE A 1 196 ? -9.447 -2.004 14.428 1.00 32.53 196 ILE A C 1
ATOM 1593 O O . ILE A 1 196 ? -9.840 -1.221 13.561 1.00 32.53 196 ILE A O 1
ATOM 1597 N N . HIS A 1 197 ? -9.426 -3.301 14.146 1.00 33.16 197 HIS A N 1
ATOM 1598 C CA . HIS A 1 197 ? -10.340 -3.868 13.151 1.00 33.16 197 HIS A CA 1
ATOM 1599 C C . HIS A 1 197 ? -11.628 -4.280 13.892 1.00 33.16 197 HIS A C 1
ATOM 1601 O O . HIS A 1 197 ? -11.605 -5.216 14.683 1.00 33.16 197 HIS A O 1
ATOM 1607 N N . VAL A 1 198 ? -12.757 -3.605 13.659 1.00 29.86 198 VAL A N 1
ATOM 1608 C CA . VAL A 1 198 ? -14.092 -4.186 13.880 1.00 29.86 198 VAL A CA 1
ATOM 1609 C C . VAL A 1 198 ? -14.553 -4.551 12.483 1.00 29.86 198 VAL A C 1
ATOM 1611 O O . VAL A 1 198 ? -15.151 -3.753 11.767 1.00 29.86 198 VAL A O 1
ATOM 1614 N N . GLU A 1 199 ? -14.174 -5.748 12.045 1.00 28.59 199 GLU A N 1
ATOM 1615 C CA . GLU A 1 199 ? -14.786 -6.359 10.872 1.00 28.59 199 GLU A CA 1
ATOM 1616 C C . GLU A 1 199 ? -16.179 -6.831 11.312 1.00 28.59 199 GLU A C 1
ATOM 1618 O O . GLU A 1 199 ? -16.334 -7.857 11.975 1.00 28.59 199 GLU A O 1
ATOM 1623 N N . TRP A 1 200 ? -17.209 -6.035 11.018 1.00 27.64 200 TRP A N 1
ATOM 1624 C CA . TRP A 1 200 ? -18.592 -6.442 11.245 1.00 27.64 200 TRP A CA 1
ATOM 1625 C C . TRP A 1 200 ? -18.981 -7.444 10.153 1.00 27.64 200 TRP A C 1
ATOM 1627 O O . TRP A 1 200 ? -19.505 -7.079 9.102 1.00 27.64 200 TRP A O 1
ATOM 1637 N N . LYS A 1 201 ? -18.714 -8.734 10.386 1.00 24.33 201 LYS A N 1
ATOM 1638 C CA . LYS A 1 201 ? -19.476 -9.794 9.721 1.00 24.33 201 LYS A CA 1
ATOM 1639 C C . LYS A 1 201 ? -20.830 -9.856 10.408 1.00 24.33 201 LYS A C 1
ATOM 1641 O O . LYS A 1 201 ? -20.994 -10.554 11.403 1.00 24.33 201 LYS A O 1
ATOM 1646 N N . GLY A 1 202 ? -21.786 -9.099 9.880 1.00 23.88 202 GLY A N 1
ATOM 1647 C CA . GLY A 1 202 ? -23.194 -9.327 10.154 1.00 23.88 202 GLY A CA 1
ATOM 1648 C C . GLY A 1 202 ? -23.557 -10.738 9.716 1.00 23.88 202 GLY A C 1
ATOM 1649 O O . GLY A 1 202 ? -23.892 -10.968 8.558 1.00 23.88 202 GLY A O 1
ATOM 1650 N N . GLN A 1 203 ? -23.466 -11.695 10.635 1.00 23.08 203 GLN A N 1
ATOM 1651 C CA . GLN A 1 203 ? -24.368 -12.829 10.605 1.00 23.08 203 GLN A CA 1
ATOM 1652 C C . GLN A 1 203 ? -25.728 -12.269 11.009 1.00 23.08 203 GLN A C 1
ATOM 1654 O O . GLN A 1 203 ? -26.019 -12.097 12.189 1.00 23.08 203 GLN A O 1
ATOM 1659 N N . CYS A 1 204 ? -26.527 -11.912 10.004 1.00 25.48 204 CYS A N 1
ATOM 1660 C CA . CYS A 1 204 ? -27.968 -11.955 10.165 1.00 25.48 204 CYS A CA 1
ATOM 1661 C C . CYS A 1 204 ? -28.329 -13.423 10.405 1.00 25.48 204 CYS A C 1
ATOM 1663 O O . CYS A 1 204 ? -28.268 -14.238 9.483 1.00 25.48 204 CYS A O 1
ATOM 1665 N N . SER A 1 205 ? -28.638 -13.744 11.654 1.00 28.38 205 SER A N 1
ATOM 1666 C CA . SER A 1 205 ? -29.645 -14.742 12.001 1.00 28.38 205 SER A CA 1
ATOM 1667 C C . SER A 1 205 ? -30.864 -13.989 12.499 1.00 28.38 205 SER A C 1
ATOM 1669 O O . SER A 1 205 ? -30.645 -13.134 13.390 1.00 28.38 205 SER A O 1
#